Protein AF-A0A951I0I3-F1 (afdb_monomer_lite)

Foldseek 3Di:
DDDDDDDDDDDDDDDDDDDDDDDDDDDDDDDDDDDDDPDDPDPPPPPPPPPDFDWDDCVPDQQNQFPTQTPRVQWIKHFWDWAAEPNWIFIKGFAEKLDPVLCVVNSHHHQVLLLLQCPQQVLQEFEDAADLNPVPGPHHYTHWAKQQQAFFDWAADPVRPPTPDFAANIATDPSDHQWYQYDPDPPDRDSMITRIFTAFIHPDPQPQPRRRTGQVFWPDADPVSRMTIGRWDWADDPNDIDIGAAAEDLDRSCCRVRSYYHYVSSVVFADPPQDPDPNGSDHDDDDRDPD

Radius of gyration: 27.67 Å; chains: 1; bounding box: 52×89×75 Å

Structure (mmCIF, N/CA/C/O backbone):
data_AF-A0A951I0I3-F1
#
_entry.id   AF-A0A951I0I3-F1
#
loop_
_atom_site.group_PDB
_atom_site.id
_atom_site.type_symbol
_atom_site.label_atom_id
_atom_site.label_alt_id
_atom_site.label_comp_id
_atom_site.label_asym_id
_atom_site.label_entity_id
_atom_site.label_seq_id
_atom_site.pdbx_PDB_ins_code
_atom_site.Cartn_x
_atom_site.Cartn_y
_atom_site.Cartn_z
_atom_site.occupancy
_atom_site.B_iso_or_equiv
_atom_site.auth_seq_id
_atom_site.auth_comp_id
_atom_site.auth_asym_id
_atom_site.auth_atom_id
_atom_site.pdbx_PDB_model_num
ATOM 1 N N . MET A 1 1 ? 33.319 41.885 -43.062 1.00 36.84 1 MET A N 1
ATOM 2 C CA . MET A 1 1 ? 33.909 41.620 -44.390 1.00 36.84 1 MET A CA 1
ATOM 3 C C . MET A 1 1 ? 33.777 40.135 -44.689 1.00 36.84 1 MET A C 1
ATOM 5 O O . MET A 1 1 ? 34.409 39.351 -44.004 1.00 36.84 1 MET A O 1
ATOM 9 N N . ARG A 1 2 ? 32.962 39.833 -45.708 1.00 35.91 2 ARG A N 1
ATOM 10 C CA . ARG A 1 2 ? 32.958 38.657 -46.597 1.00 35.91 2 ARG A CA 1
ATOM 11 C C . ARG A 1 2 ? 32.646 37.264 -46.027 1.00 35.91 2 ARG A C 1
ATOM 13 O O . ARG A 1 2 ? 33.498 36.594 -45.459 1.00 35.91 2 ARG A O 1
ATOM 20 N N . ASP A 1 3 ? 31.427 36.838 -46.363 1.00 39.19 3 ASP A N 1
ATOM 21 C CA . ASP A 1 3 ? 31.054 35.491 -46.806 1.00 39.19 3 ASP A CA 1
ATOM 22 C C . ASP A 1 3 ? 32.150 34.782 -47.610 1.00 39.19 3 ASP A C 1
ATOM 24 O O . ASP A 1 3 ? 32.801 35.416 -48.441 1.00 39.19 3 ASP A O 1
ATOM 28 N N . PHE A 1 4 ? 32.236 33.454 -47.485 1.00 33.31 4 PHE A N 1
ATOM 29 C CA . PHE A 1 4 ? 32.266 32.591 -48.668 1.00 33.31 4 PHE A CA 1
ATOM 30 C C . PHE A 1 4 ? 31.804 31.168 -48.330 1.00 33.31 4 PHE A C 1
ATOM 32 O O . PHE A 1 4 ? 32.339 30.494 -47.452 1.00 33.31 4 PHE A O 1
ATOM 39 N N . ALA A 1 5 ? 30.776 30.740 -49.054 1.00 38.00 5 ALA A N 1
ATOM 40 C CA . ALA A 1 5 ? 30.192 29.414 -49.030 1.00 38.00 5 ALA A CA 1
ATOM 41 C C . ALA A 1 5 ? 31.027 28.379 -49.813 1.00 38.00 5 ALA A C 1
ATOM 43 O O . ALA A 1 5 ? 31.914 28.725 -50.592 1.00 38.00 5 ALA A O 1
ATOM 44 N N . ALA A 1 6 ? 30.575 27.125 -49.684 1.00 33.94 6 ALA A N 1
ATOM 45 C CA . ALA A 1 6 ? 30.757 25.971 -50.571 1.00 33.94 6 ALA A CA 1
ATOM 46 C C . ALA A 1 6 ? 31.853 24.957 -50.191 1.00 33.94 6 ALA A C 1
ATOM 48 O O . ALA A 1 6 ? 33.045 25.204 -50.328 1.00 33.94 6 ALA A O 1
ATOM 49 N N . ARG A 1 7 ? 31.431 23.716 -49.910 1.00 35.72 7 ARG A N 1
ATOM 50 C CA . ARG A 1 7 ? 31.274 22.676 -50.949 1.00 35.72 7 ARG A CA 1
ATOM 51 C C . ARG A 1 7 ? 30.677 21.399 -50.345 1.00 35.72 7 ARG A C 1
ATOM 53 O O . ARG A 1 7 ? 31.340 20.669 -49.618 1.00 35.72 7 ARG A O 1
ATOM 60 N N . LEU A 1 8 ? 29.425 21.119 -50.704 1.00 32.88 8 LEU A N 1
ATOM 61 C CA . LEU A 1 8 ? 28.815 19.797 -50.582 1.00 32.88 8 LEU A CA 1
ATOM 62 C C . LEU A 1 8 ? 29.336 18.952 -51.758 1.00 32.88 8 LEU A C 1
ATOM 64 O O . LEU A 1 8 ? 29.109 19.305 -52.913 1.00 32.88 8 LEU A O 1
ATOM 68 N N . SER A 1 9 ? 30.063 17.871 -51.480 1.00 35.72 9 SER A N 1
ATOM 69 C CA . SER A 1 9 ? 30.524 16.916 -52.494 1.00 35.72 9 SER A CA 1
ATOM 70 C C . SER A 1 9 ? 29.885 15.560 -52.221 1.00 35.72 9 SER A C 1
ATOM 72 O O . SER A 1 9 ? 30.377 14.794 -51.394 1.00 35.72 9 SER A O 1
ATOM 74 N N . LEU A 1 10 ? 28.807 15.255 -52.947 1.00 35.53 10 LEU A N 1
ATOM 75 C CA . LEU A 1 10 ? 28.294 13.895 -53.079 1.00 35.53 10 LEU A CA 1
ATOM 76 C C . LEU A 1 10 ? 29.348 13.028 -53.780 1.00 35.53 10 LEU A C 1
ATOM 78 O O . LEU A 1 10 ? 29.701 13.281 -54.931 1.00 35.53 10 LEU A O 1
ATOM 82 N N . ARG A 1 11 ? 29.826 11.982 -53.101 1.00 34.91 11 ARG A N 1
ATOM 83 C CA . ARG A 1 11 ? 30.492 10.848 -53.750 1.00 34.91 11 ARG A CA 1
ATOM 84 C C . ARG A 1 11 ? 29.564 9.642 -53.719 1.00 34.91 11 ARG A C 1
ATOM 86 O O . ARG A 1 11 ? 29.286 9.072 -52.671 1.00 34.91 11 ARG A O 1
ATOM 93 N N . SER A 1 12 ? 29.096 9.295 -54.910 1.00 35.78 12 SER A N 1
ATOM 94 C CA . SER A 1 12 ? 28.490 8.025 -55.280 1.00 35.78 12 SER A CA 1
ATOM 95 C C . SER A 1 12 ? 29.518 6.894 -55.179 1.00 35.78 12 SER A C 1
ATOM 97 O O . SER A 1 12 ? 30.681 7.062 -55.549 1.00 35.78 12 SER A O 1
ATOM 99 N N . GLY A 1 13 ? 29.098 5.722 -54.697 1.00 32.03 13 GLY A N 1
ATOM 100 C CA . GLY A 1 13 ? 29.997 4.574 -54.618 1.00 32.03 13 GLY A CA 1
ATOM 101 C C . GLY A 1 13 ? 29.398 3.310 -54.014 1.00 32.03 13 GLY A C 1
ATOM 102 O O . GLY A 1 13 ? 29.703 2.983 -52.880 1.00 32.03 13 GLY A O 1
ATOM 103 N N . ARG A 1 14 ? 28.655 2.573 -54.852 1.00 38.31 14 ARG A N 1
ATOM 104 C CA . ARG A 1 14 ? 28.492 1.103 -54.855 1.00 38.31 14 ARG A CA 1
ATOM 105 C C . ARG A 1 14 ? 27.637 0.467 -53.746 1.00 38.31 14 ARG A C 1
ATOM 107 O O . ARG A 1 14 ? 28.117 0.065 -52.695 1.00 38.31 14 ARG A O 1
ATOM 114 N N . PHE A 1 15 ? 26.367 0.252 -54.098 1.00 35.28 15 PHE A N 1
ATOM 115 C CA . PHE A 1 15 ? 25.537 -0.830 -53.569 1.00 35.28 15 PHE A CA 1
ATOM 116 C C . PHE A 1 15 ? 26.183 -2.176 -53.912 1.00 35.28 15 PHE A C 1
ATOM 118 O O . PHE A 1 15 ? 26.367 -2.488 -55.089 1.00 35.28 15 PHE A O 1
ATOM 125 N N . GLN A 1 16 ? 26.512 -2.966 -52.893 1.00 35.78 16 GLN A N 1
ATOM 126 C CA . GLN A 1 16 ? 26.898 -4.361 -53.055 1.00 35.78 16 GLN A CA 1
ATOM 127 C C . GLN A 1 16 ? 25.821 -5.225 -52.403 1.00 35.78 16 GLN A C 1
ATOM 129 O O . GLN A 1 16 ? 25.681 -5.288 -51.185 1.00 35.78 16 GLN A O 1
ATOM 134 N N . THR A 1 17 ? 25.001 -5.811 -53.266 1.00 34.12 17 THR A N 1
ATOM 135 C CA . THR A 1 17 ? 23.890 -6.706 -52.962 1.00 34.12 17 THR A CA 1
ATOM 136 C C . THR A 1 17 ? 24.435 -7.995 -52.349 1.00 34.12 17 THR A C 1
ATOM 138 O O . THR A 1 17 ? 25.065 -8.786 -53.049 1.00 34.12 17 THR A O 1
ATOM 141 N N . LEU A 1 18 ? 24.212 -8.221 -51.051 1.00 32.31 18 LEU A N 1
ATOM 142 C CA . LEU A 1 18 ? 24.460 -9.519 -50.426 1.00 32.31 18 LEU A CA 1
ATOM 143 C C . LEU A 1 18 ? 23.167 -10.341 -50.500 1.00 32.31 18 LEU A C 1
ATOM 145 O O . LEU A 1 18 ? 22.244 -10.161 -49.710 1.00 32.31 18 LEU A O 1
ATOM 149 N N . LEU A 1 19 ? 23.100 -11.204 -51.513 1.00 28.52 19 LEU A N 1
ATOM 150 C CA . LEU A 1 19 ? 22.108 -12.268 -51.639 1.00 28.52 19 LEU A CA 1
ATOM 151 C C . LEU A 1 19 ? 22.370 -13.281 -50.510 1.00 28.52 19 LEU A C 1
ATOM 153 O O . LEU A 1 19 ? 23.392 -13.966 -50.535 1.00 28.52 19 LEU A O 1
ATOM 157 N N . LEU A 1 20 ? 21.482 -13.373 -49.516 1.00 28.27 20 LEU A N 1
ATOM 158 C CA . LEU A 1 20 ? 21.480 -14.492 -48.572 1.00 28.27 20 LEU A CA 1
ATOM 159 C C . LEU A 1 20 ? 20.482 -15.539 -49.074 1.00 28.27 20 LEU A C 1
ATOM 161 O O . LEU A 1 20 ? 19.268 -15.338 -49.057 1.00 28.27 20 LEU A O 1
ATOM 165 N N . THR A 1 21 ? 21.025 -16.635 -49.585 1.00 28.17 21 THR A N 1
ATOM 166 C CA . THR A 1 21 ? 20.300 -17.766 -50.159 1.00 28.17 21 THR A CA 1
ATOM 167 C C . THR A 1 21 ? 19.601 -18.559 -49.053 1.00 28.17 21 THR A C 1
ATOM 169 O O . THR A 1 21 ? 20.252 -19.126 -48.178 1.00 28.17 21 THR A O 1
ATOM 172 N N . ILE A 1 22 ? 18.269 -18.614 -49.101 1.00 33.16 22 ILE A N 1
ATOM 173 C CA . ILE A 1 22 ? 17.444 -19.506 -48.280 1.00 33.16 22 ILE A CA 1
ATOM 174 C C . ILE A 1 22 ? 17.563 -20.916 -48.869 1.00 33.16 22 ILE A C 1
ATOM 176 O O . ILE A 1 22 ? 17.109 -21.164 -49.985 1.00 33.16 22 ILE A O 1
ATOM 180 N N . ILE A 1 23 ? 18.176 -21.844 -48.133 1.00 31.41 23 ILE A N 1
ATOM 181 C CA . ILE A 1 23 ? 18.129 -23.273 -48.461 1.00 31.41 23 ILE A CA 1
ATOM 182 C C . ILE A 1 23 ? 16.780 -23.807 -47.973 1.00 31.41 23 ILE A C 1
ATOM 184 O O . ILE A 1 23 ? 16.561 -23.985 -46.776 1.00 31.41 23 ILE A O 1
ATOM 188 N N . ALA A 1 24 ? 15.866 -24.038 -48.913 1.00 30.84 24 ALA A N 1
ATOM 189 C CA . ALA A 1 24 ? 14.640 -24.787 -48.682 1.00 30.84 24 ALA A CA 1
ATOM 190 C C . ALA A 1 24 ? 14.968 -26.288 -48.671 1.00 30.84 24 ALA A C 1
ATOM 192 O O . ALA A 1 24 ? 15.410 -26.837 -49.679 1.00 30.84 24 ALA A O 1
ATOM 193 N N . VAL A 1 25 ? 14.753 -26.958 -47.537 1.00 32.03 25 VAL A N 1
ATOM 194 C CA . VAL A 1 25 ? 14.787 -28.424 -47.459 1.00 32.03 25 VAL A CA 1
ATOM 195 C C . VAL A 1 25 ? 13.387 -28.940 -47.776 1.00 32.03 25 VAL A C 1
ATOM 197 O O . VAL A 1 25 ? 12.458 -28.813 -46.983 1.00 32.03 25 VAL A O 1
ATOM 200 N N . SER A 1 26 ? 13.239 -29.497 -48.972 1.00 30.20 26 SER A N 1
ATOM 201 C CA . SER A 1 26 ? 12.057 -30.221 -49.426 1.00 30.20 26 SER A CA 1
ATOM 202 C C . SER A 1 26 ? 12.008 -31.610 -48.785 1.00 30.20 26 SER A C 1
ATOM 204 O O . SER A 1 26 ? 12.832 -32.466 -49.105 1.00 30.20 26 SER A O 1
ATOM 206 N N . PHE A 1 27 ? 11.030 -31.847 -47.910 1.00 33.44 27 PHE A N 1
ATOM 207 C CA . PHE A 1 27 ? 10.678 -33.195 -47.465 1.00 33.44 27 PHE A CA 1
ATOM 208 C C . PHE A 1 27 ? 9.660 -33.807 -48.431 1.00 33.44 27 PHE A C 1
ATOM 210 O O . PHE A 1 27 ? 8.592 -33.242 -48.665 1.00 33.44 27 PHE A O 1
ATOM 217 N N . LEU A 1 28 ? 10.020 -34.961 -49.000 1.00 33.72 28 LEU A N 1
ATOM 218 C CA . LEU A 1 28 ? 9.121 -35.806 -49.779 1.00 33.72 28 LEU A CA 1
ATOM 219 C C . LEU A 1 28 ? 8.004 -36.349 -48.878 1.00 33.72 28 LEU A C 1
ATOM 221 O O . LEU A 1 28 ? 8.257 -36.891 -47.803 1.00 33.72 28 LEU A O 1
ATOM 225 N N . SER A 1 29 ? 6.773 -36.234 -49.360 1.00 33.25 29 SER A N 1
ATOM 226 C CA . SER A 1 29 ? 5.582 -36.877 -48.820 1.00 33.25 29 SER A CA 1
ATOM 227 C C . SER A 1 29 ? 5.540 -38.366 -49.198 1.00 33.25 29 SER A C 1
ATOM 229 O O . SER A 1 29 ? 5.766 -38.735 -50.348 1.00 33.25 29 SER A O 1
ATOM 231 N N . ALA A 1 30 ? 5.201 -39.221 -48.231 1.00 42.97 30 ALA A N 1
ATOM 232 C CA . ALA A 1 30 ? 4.811 -40.619 -48.437 1.00 42.97 30 ALA A CA 1
ATOM 233 C C . ALA A 1 30 ? 3.381 -40.838 -47.888 1.00 42.97 30 ALA A C 1
ATOM 235 O O . ALA A 1 30 ? 2.979 -40.117 -46.970 1.00 42.97 30 ALA A O 1
ATOM 236 N N . PRO A 1 31 ? 2.583 -41.768 -48.453 1.00 35.97 31 PRO A N 1
ATOM 237 C CA . PRO A 1 31 ? 1.145 -41.839 -48.207 1.00 35.97 31 PRO A CA 1
ATOM 238 C C . PRO A 1 31 ? 0.772 -42.569 -46.907 1.00 35.97 31 PRO A C 1
ATOM 240 O O . PRO A 1 31 ? 1.552 -43.312 -46.317 1.00 35.97 31 PRO A O 1
ATOM 243 N N . ALA A 1 32 ? -0.470 -42.322 -46.492 1.00 36.66 32 ALA A N 1
ATOM 244 C CA . ALA A 1 32 ? -1.104 -42.714 -45.241 1.00 36.66 32 ALA A CA 1
ATOM 245 C C . ALA A 1 32 ? -1.255 -44.230 -45.014 1.00 36.66 32 ALA A C 1
ATOM 247 O O . ALA A 1 32 ? -1.606 -44.977 -45.926 1.00 36.66 32 ALA A O 1
ATOM 248 N N . GLN A 1 33 ? -1.156 -44.641 -43.745 1.00 34.09 33 GLN A N 1
ATOM 249 C CA . GLN A 1 33 ? -1.855 -45.811 -43.208 1.00 34.09 33 GLN A CA 1
ATOM 250 C C . GLN A 1 33 ? -2.486 -45.444 -41.861 1.00 34.09 33 GLN A C 1
ATOM 252 O O . GLN A 1 33 ? -1.807 -45.182 -40.871 1.00 34.09 33 GLN A O 1
ATOM 257 N N . THR A 1 34 ? -3.813 -45.386 -41.850 1.00 33.56 34 THR A N 1
ATOM 258 C CA . THR A 1 34 ? -4.642 -45.100 -40.681 1.00 33.56 34 THR A CA 1
ATOM 259 C C . THR A 1 34 ? -4.796 -46.381 -39.860 1.00 33.56 34 THR A C 1
ATOM 261 O O . THR A 1 34 ? -5.562 -47.263 -40.238 1.00 33.56 34 THR A O 1
ATOM 264 N N . LEU A 1 35 ? -4.096 -46.493 -38.727 1.00 33.44 35 LEU A N 1
ATOM 265 C CA . LEU A 1 35 ? -4.426 -47.471 -37.687 1.00 33.44 35 LEU A CA 1
ATOM 266 C C . LEU A 1 35 ? -5.086 -46.729 -36.521 1.00 33.44 35 LEU A C 1
ATOM 268 O O . LEU A 1 35 ? -4.428 -46.055 -35.732 1.00 33.44 35 LEU A O 1
ATOM 272 N N . ALA A 1 36 ? -6.409 -46.832 -36.430 1.00 36.00 36 ALA A N 1
ATOM 273 C CA . ALA A 1 36 ? -7.159 -46.352 -35.280 1.00 36.00 36 ALA A CA 1
ATOM 274 C C . ALA A 1 36 ? -6.881 -47.273 -34.081 1.00 36.00 36 ALA A C 1
ATOM 276 O O . ALA A 1 36 ? -7.444 -48.363 -33.986 1.00 36.00 36 ALA A O 1
ATOM 277 N N . HIS A 1 37 ? -6.017 -46.840 -33.161 1.00 33.28 37 HIS A N 1
ATOM 278 C CA . HIS A 1 37 ? -5.899 -47.452 -31.841 1.00 33.28 37 HIS A CA 1
ATOM 279 C C . HIS A 1 37 ? -6.703 -46.617 -30.843 1.00 33.28 37 HIS A C 1
ATOM 281 O O . HIS A 1 37 ? -6.359 -45.482 -30.515 1.00 33.28 37 HIS A O 1
ATOM 287 N N . LYS A 1 38 ? -7.838 -47.170 -30.416 1.00 35.97 38 LYS A N 1
ATOM 288 C CA . LYS A 1 38 ? -8.734 -46.583 -29.423 1.00 35.97 38 LYS A CA 1
ATOM 289 C C . LYS A 1 38 ? -8.119 -46.794 -28.039 1.00 35.97 38 LYS A C 1
ATOM 291 O O . LYS A 1 38 ? -8.472 -47.738 -27.343 1.00 35.97 38 LYS A O 1
ATOM 296 N N . THR A 1 39 ? -7.182 -45.934 -27.655 1.00 30.84 39 THR A N 1
ATOM 297 C CA . THR A 1 39 ? -6.621 -45.943 -26.300 1.00 30.84 39 THR A CA 1
ATOM 298 C C . THR A 1 39 ? -7.534 -45.132 -25.389 1.00 30.84 39 THR A C 1
ATOM 300 O O . THR A 1 39 ? -7.495 -43.905 -25.361 1.00 30.84 39 THR A O 1
ATOM 303 N N . THR A 1 40 ? -8.393 -45.826 -24.647 1.00 30.34 40 THR A N 1
ATOM 304 C CA . THR A 1 40 ? -9.039 -45.305 -23.440 1.00 30.34 40 THR A CA 1
ATOM 305 C C . THR A 1 40 ? -7.959 -44.893 -22.445 1.00 30.34 40 THR A C 1
ATOM 307 O O . THR A 1 40 ? -7.380 -45.739 -21.766 1.00 30.34 40 THR A O 1
ATOM 310 N N . VAL A 1 41 ? -7.672 -43.593 -22.360 1.00 33.91 41 VAL A N 1
ATOM 311 C CA . VAL A 1 41 ? -6.889 -43.040 -21.254 1.00 33.91 41 VAL A CA 1
ATOM 312 C C . VAL A 1 41 ? -7.824 -42.957 -20.054 1.00 33.91 41 VAL A C 1
ATOM 314 O O . VAL A 1 41 ? -8.658 -42.062 -19.944 1.00 33.91 41 VAL A O 1
ATOM 317 N N . SER A 1 42 ? -7.710 -43.961 -19.189 1.00 31.36 42 SER A N 1
ATOM 318 C CA . SER A 1 42 ? -8.260 -43.958 -17.840 1.00 31.36 42 SER A CA 1
ATOM 319 C C . SER A 1 42 ? -7.694 -42.755 -17.089 1.00 31.36 42 SER A C 1
ATOM 321 O O . SER A 1 42 ? -6.499 -42.698 -16.799 1.00 31.36 42 SER A O 1
ATOM 323 N N . SER A 1 43 ? -8.547 -41.780 -16.790 1.00 39.72 43 SER A N 1
ATOM 324 C CA . SER A 1 43 ? -8.237 -40.653 -15.919 1.00 39.72 43 SER A CA 1
ATOM 325 C C . SER A 1 43 ? -8.114 -41.140 -14.474 1.00 39.72 43 SER A C 1
ATOM 327 O O . SER A 1 43 ? -9.053 -41.036 -13.689 1.00 39.72 43 SER A O 1
ATOM 329 N N . SER A 1 44 ? -6.959 -41.685 -14.105 1.00 39.91 44 SER A N 1
ATOM 330 C CA . SER A 1 44 ? -6.557 -41.800 -12.703 1.00 39.91 44 SER A CA 1
ATOM 331 C C . SER A 1 44 ? -5.631 -40.634 -12.379 1.00 39.91 44 SER A C 1
ATOM 333 O O . SER A 1 44 ? -4.414 -40.786 -12.277 1.00 39.91 44 SER A O 1
ATOM 335 N N . GLN A 1 45 ? -6.217 -39.444 -12.276 1.00 37.09 45 GLN A N 1
ATOM 336 C CA . GLN A 1 45 ? -5.580 -38.328 -11.595 1.00 37.09 45 GLN A CA 1
ATOM 337 C C . GLN A 1 45 ? -5.571 -38.715 -10.108 1.00 37.09 45 GLN A C 1
ATOM 339 O O . GLN A 1 45 ? -6.654 -38.935 -9.558 1.00 37.09 45 GLN A O 1
ATOM 344 N N . PRO A 1 46 ? -4.413 -38.903 -9.451 1.00 38.38 46 PRO A N 1
ATOM 345 C CA . PRO A 1 46 ? -4.422 -39.108 -8.013 1.00 38.38 46 PRO A CA 1
ATOM 346 C C . PRO A 1 46 ? -5.057 -37.864 -7.395 1.00 38.38 46 PRO A C 1
ATOM 348 O O . PRO A 1 46 ? -4.652 -36.741 -7.705 1.00 38.38 46 PRO A O 1
ATOM 351 N N . ALA A 1 47 ? -6.100 -38.080 -6.592 1.00 39.19 47 ALA A N 1
ATOM 352 C CA . ALA A 1 47 ? -6.731 -37.039 -5.803 1.00 39.19 47 ALA A CA 1
ATOM 353 C C . ALA A 1 47 ? -5.620 -36.257 -5.100 1.00 39.19 47 ALA A C 1
ATOM 355 O O . ALA A 1 47 ? -4.842 -36.837 -4.341 1.00 39.19 47 ALA A O 1
ATOM 356 N N . GLN A 1 48 ? -5.504 -34.964 -5.410 1.00 40.97 48 GLN A N 1
ATOM 357 C CA . GLN A 1 48 ? -4.697 -34.082 -4.590 1.00 40.97 48 GLN A CA 1
ATOM 358 C C . GLN A 1 48 ? -5.322 -34.146 -3.206 1.00 40.97 48 GLN A C 1
ATOM 360 O O . GLN A 1 48 ? -6.465 -33.742 -3.015 1.00 40.97 48 GLN A O 1
ATOM 365 N N . THR A 1 49 ? -4.603 -34.750 -2.269 1.00 42.38 49 THR A N 1
ATOM 366 C CA . THR A 1 49 ? -4.896 -34.634 -0.853 1.00 42.38 49 THR A CA 1
ATOM 367 C C . THR A 1 49 ? -5.024 -33.140 -0.590 1.00 42.38 49 THR A C 1
ATOM 369 O O . THR A 1 49 ? -4.044 -32.414 -0.761 1.00 42.38 49 THR A O 1
ATOM 372 N N . GLU A 1 50 ? -6.228 -32.666 -0.264 1.00 52.44 50 GLU A N 1
ATOM 373 C CA . GLU A 1 50 ? -6.424 -31.308 0.235 1.00 52.44 50 GLU A CA 1
ATOM 374 C C . GLU A 1 50 ? -5.660 -31.215 1.557 1.00 52.44 50 GLU A C 1
ATOM 376 O O . GLU A 1 50 ? -6.163 -31.546 2.629 1.00 52.44 50 GLU A O 1
ATOM 381 N N . GLY A 1 51 ? -4.375 -30.878 1.464 1.00 62.72 51 GLY A N 1
ATOM 382 C CA . GLY A 1 51 ? -3.568 -30.548 2.620 1.00 62.72 51 GLY A CA 1
ATOM 383 C C . GLY A 1 51 ? -4.199 -29.340 3.295 1.00 62.72 51 GLY A C 1
ATOM 384 O O . GLY A 1 51 ? -4.587 -28.382 2.629 1.00 62.72 51 GLY A O 1
ATOM 385 N N . THR A 1 52 ? -4.328 -29.391 4.616 1.00 85.94 52 THR A N 1
ATOM 386 C CA . THR A 1 52 ? -4.742 -28.227 5.398 1.00 85.94 52 THR A CA 1
ATOM 387 C C . THR A 1 52 ? -3.745 -27.096 5.175 1.00 85.94 52 THR A C 1
ATOM 389 O O . THR A 1 52 ? -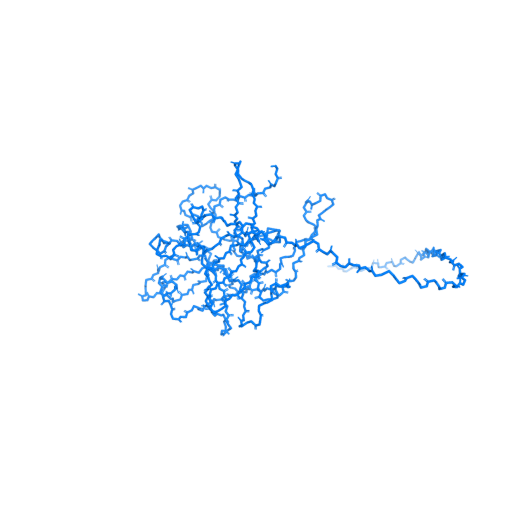2.541 -27.321 5.314 1.00 85.94 52 THR A O 1
ATOM 392 N N . ASP A 1 53 ? -4.237 -25.899 4.855 1.00 93.19 53 ASP A N 1
ATOM 393 C CA . ASP A 1 53 ? -3.393 -24.714 4.704 1.00 93.19 53 ASP A CA 1
ATOM 394 C C . ASP A 1 53 ? -2.547 -24.486 5.970 1.00 93.19 53 ASP A C 1
ATOM 396 O O . ASP A 1 53 ? -3.068 -24.426 7.087 1.00 93.19 53 ASP A O 1
ATOM 400 N N . GLU A 1 54 ? -1.239 -24.314 5.795 1.00 95.12 54 GLU A N 1
ATOM 401 C CA . GLU A 1 54 ? -0.333 -23.887 6.853 1.00 95.12 54 GLU A CA 1
ATOM 402 C C . GLU A 1 54 ? -0.494 -22.379 7.070 1.00 95.12 54 GLU A C 1
ATOM 404 O O . GLU A 1 54 ? -0.282 -21.574 6.158 1.00 95.12 54 GLU A O 1
ATOM 409 N N . LEU A 1 55 ? -0.874 -21.984 8.285 1.00 96.50 55 LEU A N 1
ATOM 410 C CA . LEU A 1 55 ? -1.062 -20.585 8.660 1.00 96.50 55 LEU A CA 1
ATOM 411 C C . LEU A 1 55 ? 0.047 -20.133 9.605 1.00 96.50 55 LEU A C 1
ATOM 413 O O . LEU A 1 55 ? 0.372 -20.823 10.573 1.00 96.50 55 LEU A O 1
ATOM 417 N N . LEU A 1 56 ? 0.583 -18.936 9.374 1.00 95.12 56 LEU A N 1
ATOM 418 C CA . LEU A 1 56 ? 1.511 -18.327 10.318 1.00 95.12 56 LEU A CA 1
ATOM 419 C C . LEU A 1 56 ? 0.735 -17.920 11.589 1.00 95.12 56 LEU A C 1
ATOM 421 O O . LEU A 1 56 ? -0.291 -17.241 11.480 1.00 95.12 56 LEU A O 1
ATOM 425 N N . PRO A 1 57 ? 1.204 -18.284 12.797 1.00 95.50 57 PRO A N 1
ATOM 426 C CA . PRO A 1 57 ? 0.530 -17.903 14.033 1.00 95.50 57 PRO A CA 1
ATOM 427 C C . PRO A 1 57 ? 0.451 -16.374 14.197 1.00 95.50 57 PRO A C 1
ATOM 429 O O . PRO A 1 57 ? 1.476 -15.711 14.015 1.00 95.50 57 PRO A O 1
ATOM 432 N N . PRO A 1 58 ? -0.689 -15.801 14.636 1.00 94.62 58 PRO A N 1
ATOM 433 C CA . PRO A 1 58 ? -0.832 -14.352 14.819 1.00 94.62 58 PRO A CA 1
ATOM 434 C C . PRO A 1 58 ? 0.215 -13.716 15.744 1.00 94.62 58 PRO A C 1
ATOM 436 O O . PRO A 1 58 ? 0.609 -12.574 15.546 1.00 94.62 58 PRO A O 1
ATOM 439 N N . SER A 1 59 ? 0.758 -14.472 16.706 1.00 94.50 59 SER A N 1
ATOM 440 C CA . SER A 1 59 ? 1.854 -14.018 17.581 1.00 94.50 59 SER A CA 1
ATOM 441 C C . SER A 1 59 ? 3.167 -13.712 16.847 1.00 94.50 59 SER A C 1
ATOM 443 O O . SER A 1 59 ? 4.091 -13.156 17.441 1.00 94.50 59 SER A O 1
ATOM 445 N N . LYS A 1 60 ? 3.278 -14.092 15.570 1.00 93.12 60 LYS A N 1
ATOM 446 C CA . LYS A 1 60 ? 4.400 -13.774 14.680 1.00 93.12 60 LYS A CA 1
ATOM 447 C C . LYS A 1 60 ? 4.116 -12.580 13.773 1.00 93.12 60 LYS A C 1
ATOM 449 O O . LYS A 1 60 ? 5.023 -12.156 13.059 1.00 93.12 60 LYS A O 1
ATOM 454 N N . PHE A 1 61 ? 2.892 -12.056 13.759 1.00 94.06 61 PHE A N 1
ATOM 455 C CA . PHE A 1 61 ? 2.563 -10.906 12.929 1.00 94.06 61 PHE A CA 1
ATOM 456 C C . PHE A 1 61 ? 3.270 -9.679 13.490 1.00 94.06 61 PHE A C 1
ATOM 458 O O . PHE A 1 61 ? 3.307 -9.468 14.700 1.00 94.06 61 PHE A O 1
ATOM 465 N N . VAL A 1 62 ? 3.855 -8.879 12.603 1.00 91.56 62 VAL A N 1
ATOM 466 C CA . VAL A 1 62 ? 4.351 -7.543 12.952 1.00 91.56 62 VAL A CA 1
ATOM 467 C C . VAL A 1 62 ? 3.197 -6.552 12.814 1.00 91.56 62 VAL A C 1
ATOM 469 O O . VAL A 1 62 ? 2.852 -5.874 13.778 1.00 91.56 62 VAL A O 1
ATOM 472 N N . LEU A 1 63 ? 2.528 -6.580 11.657 1.00 93.88 63 LEU A N 1
ATOM 473 C CA . LEU A 1 63 ? 1.286 -5.859 11.402 1.00 93.88 63 LEU A CA 1
ATOM 474 C C . LEU A 1 63 ? 0.109 -6.587 12.069 1.00 93.88 63 LEU A C 1
ATOM 476 O O . LEU A 1 63 ? -0.403 -7.561 11.523 1.00 93.88 63 LEU A O 1
ATOM 480 N N . GLN A 1 64 ? -0.307 -6.132 13.253 1.00 94.81 64 GLN A N 1
ATOM 481 C CA . GLN A 1 64 ? -1.355 -6.794 14.049 1.00 94.81 64 GLN A CA 1
ATOM 482 C C . GLN A 1 64 ? -2.739 -6.750 13.393 1.00 94.81 64 GLN A C 1
ATOM 484 O O . GLN A 1 64 ? -3.575 -7.602 13.675 1.00 94.81 64 GLN A O 1
ATOM 489 N N . SER A 1 65 ? -2.987 -5.774 12.517 1.00 95.25 65 SER A N 1
ATOM 490 C CA . SER A 1 65 ? -4.224 -5.683 11.743 1.00 95.25 65 SER A CA 1
ATOM 491 C C . SER A 1 65 ? -4.343 -6.766 10.666 1.00 95.25 65 SER A C 1
ATOM 493 O O . SER A 1 65 ? -5.439 -6.971 10.147 1.00 95.25 65 SER A O 1
ATOM 495 N N . ALA A 1 66 ? -3.260 -7.480 10.326 1.00 97.19 66 ALA A N 1
ATOM 496 C CA . ALA A 1 66 ? -3.329 -8.611 9.409 1.00 97.19 66 ALA A CA 1
ATOM 497 C C . ALA A 1 66 ? -4.245 -9.705 9.976 1.00 97.19 66 ALA A C 1
ATOM 499 O O . ALA A 1 66 ? -4.086 -10.155 11.108 1.00 97.19 66 ALA A O 1
ATOM 500 N N . MET A 1 67 ? -5.204 -10.151 9.168 1.00 97.31 67 MET A N 1
ATOM 501 C CA . MET A 1 67 ? -6.235 -11.098 9.599 1.00 97.31 67 MET A CA 1
ATOM 502 C C . MET A 1 67 ? -5.759 -12.545 9.486 1.00 97.31 67 MET A C 1
ATOM 504 O O . MET A 1 67 ? -6.148 -13.402 10.275 1.00 97.31 67 MET A O 1
ATOM 508 N N . GLN A 1 68 ? -4.929 -12.828 8.483 1.00 97.19 68 GLN A N 1
ATOM 509 C CA . GLN A 1 68 ? -4.406 -14.159 8.212 1.00 97.19 68 GLN A CA 1
ATOM 510 C C . GLN A 1 68 ? -3.124 -14.053 7.395 1.00 97.19 68 GLN A C 1
ATOM 512 O O . GLN A 1 68 ? -2.992 -13.183 6.540 1.00 97.19 68 GLN A O 1
ATOM 517 N N . VAL A 1 69 ? -2.210 -14.991 7.602 1.00 97.62 69 VAL A N 1
ATOM 518 C CA . VAL A 1 69 ? -1.091 -15.231 6.697 1.00 97.62 69 VAL A CA 1
ATOM 519 C C . VAL A 1 69 ? -1.084 -16.716 6.377 1.00 97.62 69 VAL A C 1
ATOM 521 O O . VAL A 1 69 ? -0.925 -17.547 7.269 1.00 97.62 69 VAL A O 1
ATOM 524 N N . ASN A 1 70 ? -1.286 -17.037 5.107 1.00 97.50 70 ASN A N 1
ATOM 525 C CA . ASN A 1 70 ? -1.338 -18.394 4.595 1.00 97.50 70 ASN A CA 1
ATOM 526 C C . ASN A 1 70 ? -0.012 -18.720 3.908 1.00 97.50 70 ASN A C 1
ATOM 528 O O . ASN A 1 70 ? 0.299 -18.161 2.856 1.00 97.50 70 ASN A O 1
ATOM 532 N N . LEU A 1 71 ? 0.781 -19.597 4.518 1.00 95.75 71 LEU A N 1
ATOM 533 C CA . LEU A 1 71 ? 2.112 -19.967 4.045 1.00 95.75 71 LEU A CA 1
ATOM 534 C C . LEU A 1 71 ? 2.039 -20.925 2.852 1.00 95.75 71 LEU A C 1
ATOM 536 O O . LEU A 1 71 ? 2.852 -20.817 1.937 1.00 95.75 71 LEU A O 1
ATOM 540 N N . THR A 1 72 ? 1.014 -21.781 2.798 1.00 95.31 72 THR A N 1
ATOM 541 C CA . THR A 1 72 ? 0.780 -22.697 1.670 1.00 95.31 72 THR A CA 1
ATOM 542 C C . THR A 1 72 ? 0.394 -21.943 0.396 1.00 95.31 72 THR A C 1
ATOM 544 O O . THR A 1 72 ? 0.978 -22.166 -0.663 1.00 95.31 72 THR A O 1
ATOM 547 N N . LYS A 1 73 ? -0.560 -21.010 0.494 1.00 95.38 73 LYS A N 1
ATOM 548 C CA . LYS A 1 73 ? -1.071 -20.203 -0.633 1.00 95.38 73 LYS A CA 1
ATOM 549 C C . LYS A 1 73 ? -0.326 -18.878 -0.829 1.00 95.38 73 LYS A C 1
ATOM 551 O O . LYS A 1 73 ? -0.584 -18.164 -1.793 1.00 95.38 73 LYS A O 1
ATOM 556 N N . ARG A 1 74 ? 0.620 -18.574 0.063 1.00 96.19 74 ARG A N 1
ATOM 557 C CA . ARG A 1 74 ? 1.560 -17.443 0.024 1.00 96.19 74 ARG A CA 1
ATOM 558 C C . ARG A 1 74 ? 0.906 -16.060 0.011 1.00 96.19 74 ARG A C 1
ATOM 560 O O . ARG A 1 74 ? 1.361 -15.165 -0.697 1.00 96.19 74 ARG A O 1
ATOM 567 N N . PHE A 1 75 ? -0.134 -15.856 0.816 1.00 97.81 75 PHE A N 1
ATOM 568 C CA . PHE A 1 75 ? -0.781 -14.548 0.934 1.00 97.81 75 PHE A CA 1
ATOM 569 C C . PHE A 1 75 ? -0.921 -14.076 2.375 1.00 97.81 75 PHE A C 1
ATOM 571 O O . PHE A 1 75 ? -1.008 -14.875 3.306 1.00 97.81 75 PHE A O 1
ATOM 578 N N . ALA A 1 76 ? -0.973 -12.759 2.539 1.00 98.19 76 ALA A N 1
ATOM 579 C CA . ALA A 1 76 ? -1.449 -12.102 3.744 1.00 98.19 76 ALA A CA 1
ATOM 580 C C . ALA A 1 76 ? -2.814 -11.465 3.457 1.00 98.19 76 ALA A C 1
ATOM 582 O O . ALA A 1 76 ? -2.959 -10.731 2.480 1.00 98.19 76 ALA A O 1
ATOM 583 N N . ARG A 1 77 ? -3.803 -11.748 4.305 1.00 98.69 77 ARG A N 1
ATOM 584 C CA . ARG A 1 77 ? -5.127 -11.129 4.267 1.00 98.69 77 ARG A CA 1
ATOM 585 C C . ARG A 1 77 ? -5.128 -9.886 5.134 1.00 98.69 77 ARG A C 1
ATOM 587 O O . ARG A 1 77 ? -4.914 -9.987 6.344 1.00 98.69 77 ARG A O 1
ATOM 594 N N . LEU A 1 78 ? -5.397 -8.738 4.530 1.00 98.69 78 LEU A N 1
ATOM 595 C CA . LEU A 1 78 ? -5.507 -7.462 5.232 1.00 98.69 78 LEU A CA 1
ATOM 596 C C . LEU A 1 78 ? -6.948 -6.932 5.204 1.00 98.69 78 LEU A C 1
ATOM 598 O O . LEU A 1 78 ? -7.687 -7.232 4.258 1.00 98.69 78 LEU A O 1
ATOM 602 N N . PRO A 1 79 ? -7.338 -6.107 6.194 1.00 98.69 79 PRO A N 1
ATOM 603 C CA . PRO A 1 79 ? -8.541 -5.296 6.111 1.00 98.69 79 PRO A CA 1
ATOM 604 C C . PRO A 1 79 ? -8.466 -4.368 4.898 1.00 98.69 79 PRO A C 1
ATOM 606 O O . PRO A 1 79 ? -7.466 -3.683 4.676 1.00 98.69 79 PRO A O 1
ATOM 609 N N . LEU A 1 80 ? -9.537 -4.355 4.117 1.00 98.75 80 LEU A N 1
ATOM 610 C CA . LEU A 1 80 ? -9.717 -3.472 2.980 1.00 98.75 80 LEU A CA 1
ATOM 611 C C . LEU A 1 80 ? -10.552 -2.269 3.407 1.00 98.75 80 LEU A C 1
ATOM 613 O O . LEU A 1 80 ? -11.527 -2.392 4.148 1.00 98.75 80 LEU A O 1
ATOM 617 N N . HIS A 1 81 ? -10.210 -1.102 2.883 1.00 98.75 81 HIS A N 1
ATOM 618 C CA . HIS A 1 81 ? -10.948 0.127 3.119 1.00 98.75 81 HIS A CA 1
ATOM 619 C C . HIS A 1 81 ? -11.337 0.775 1.795 1.00 98.75 81 HIS A C 1
ATOM 621 O O . HIS A 1 81 ? -10.614 0.682 0.801 1.00 98.75 81 HIS A O 1
ATOM 627 N N . LYS A 1 82 ? -12.495 1.437 1.788 1.00 98.56 82 LYS A N 1
ATOM 628 C CA . LYS A 1 82 ? -13.005 2.152 0.619 1.00 98.56 82 LYS A CA 1
ATOM 629 C C . LYS A 1 82 ? -12.677 3.636 0.726 1.00 98.56 82 LYS A C 1
ATOM 631 O O . LYS A 1 82 ? -12.979 4.274 1.731 1.00 98.56 82 LYS A O 1
ATOM 636 N N . GLY A 1 83 ? -12.098 4.182 -0.333 1.00 98.56 83 GLY A N 1
ATOM 637 C CA . GLY A 1 83 ? -11.898 5.609 -0.545 1.00 98.56 83 GLY A CA 1
ATOM 638 C C . GLY A 1 83 ? -12.378 6.024 -1.931 1.00 98.56 83 GLY A C 1
ATOM 639 O O . GLY A 1 83 ? -13.000 5.244 -2.657 1.00 98.56 83 GLY A O 1
ATOM 640 N N . PHE A 1 84 ? -12.074 7.262 -2.305 1.00 98.62 84 PHE A N 1
ATOM 641 C CA . PHE A 1 84 ? -12.442 7.827 -3.597 1.00 98.62 84 PHE A CA 1
ATOM 642 C C . PHE A 1 84 ? -11.297 8.642 -4.191 1.00 98.62 84 PHE A C 1
ATOM 644 O O . PHE A 1 84 ? -10.544 9.285 -3.467 1.00 98.62 84 PHE A O 1
ATOM 651 N N . TYR A 1 85 ? -11.206 8.664 -5.515 1.00 98.38 85 TYR A N 1
ATOM 652 C CA . TYR A 1 85 ? -10.368 9.586 -6.274 1.00 98.38 85 TYR A CA 1
ATOM 653 C C . TYR A 1 85 ? -11.173 10.082 -7.477 1.00 98.38 85 TYR A C 1
ATOM 655 O O . TYR A 1 85 ? -11.693 9.278 -8.244 1.00 98.38 85 TYR A O 1
ATOM 663 N N . ASN A 1 86 ? -11.343 11.402 -7.616 1.00 96.44 86 ASN A N 1
ATOM 664 C CA . ASN A 1 86 ? -12.166 12.018 -8.671 1.00 96.44 86 ASN A CA 1
ATOM 665 C C . ASN A 1 86 ? -13.573 11.397 -8.823 1.00 96.44 86 ASN A C 1
ATOM 667 O O . ASN A 1 86 ? -14.100 11.273 -9.924 1.00 96.44 86 ASN A O 1
ATOM 671 N N . GLY A 1 87 ? -14.187 10.992 -7.706 1.00 96.19 87 GLY A N 1
ATOM 672 C CA . GLY A 1 87 ? -15.510 10.359 -7.682 1.00 96.19 87 GLY A CA 1
ATOM 673 C C . GLY A 1 87 ? -15.523 8.857 -7.996 1.00 96.19 87 GLY A C 1
ATOM 674 O O . GLY A 1 87 ? -16.537 8.218 -7.735 1.00 96.19 87 GLY A O 1
ATOM 675 N N . GLN A 1 88 ? -14.418 8.280 -8.475 1.00 97.56 88 GLN A N 1
ATOM 676 C CA . GLN A 1 88 ? -14.266 6.837 -8.660 1.00 97.56 88 GLN A CA 1
ATOM 677 C C . GLN A 1 88 ? -13.854 6.168 -7.343 1.00 97.56 88 GLN A C 1
ATOM 679 O O . GLN A 1 88 ? -13.042 6.715 -6.594 1.00 97.56 88 GLN A O 1
ATOM 684 N N . SER A 1 89 ? -14.393 4.979 -7.064 1.00 98.50 89 SER A N 1
ATOM 685 C CA . SER A 1 89 ? -13.961 4.166 -5.924 1.00 98.50 89 SER A CA 1
ATOM 686 C C . SER A 1 89 ? -12.485 3.787 -6.048 1.00 98.50 89 SER A C 1
ATOM 688 O O . SER A 1 89 ? -12.023 3.372 -7.112 1.00 98.50 89 SER A O 1
ATOM 690 N N . VAL A 1 90 ? -11.760 3.879 -4.940 1.00 98.75 90 VAL A N 1
ATOM 691 C CA . VAL A 1 90 ? -10.441 3.263 -4.772 1.00 98.75 90 VAL A CA 1
ATOM 692 C C . VAL A 1 90 ? -10.451 2.422 -3.506 1.00 98.75 90 VAL A C 1
ATOM 694 O O . VAL A 1 90 ? -11.179 2.716 -2.556 1.00 98.75 90 VAL A O 1
ATOM 697 N N . TRP A 1 91 ? -9.641 1.376 -3.486 1.00 98.88 91 TRP A N 1
ATOM 698 C CA . TRP A 1 91 ? -9.546 0.453 -2.364 1.00 98.88 91 TRP A CA 1
ATOM 699 C C . TRP A 1 91 ? -8.134 0.493 -1.829 1.00 98.88 91 TRP A C 1
ATOM 701 O O . TRP A 1 91 ? -7.187 0.405 -2.605 1.00 98.88 91 TRP A O 1
ATOM 711 N N . TYR A 1 92 ? -7.986 0.650 -0.523 1.00 98.88 92 TYR A N 1
ATOM 712 C CA . TYR A 1 92 ? -6.688 0.822 0.114 1.00 98.88 92 TYR A CA 1
ATOM 713 C C . TYR A 1 92 ? -6.581 -0.034 1.369 1.00 98.88 92 TYR A C 1
ATOM 715 O O . TYR A 1 92 ? -7.587 -0.469 1.934 1.00 98.88 92 TYR A O 1
ATOM 723 N N . VAL A 1 93 ? -5.348 -0.266 1.804 1.00 98.88 93 VAL A N 1
ATOM 724 C CA . VAL A 1 93 ? -5.039 -0.890 3.096 1.00 98.88 93 VAL A CA 1
ATOM 725 C C . VAL A 1 93 ? -4.315 0.113 3.982 1.00 98.88 93 VAL A C 1
ATOM 727 O O . VAL A 1 93 ? -3.808 1.118 3.495 1.00 98.88 93 VAL A O 1
ATOM 730 N N . LEU A 1 94 ? -4.260 -0.149 5.284 1.00 98.69 94 LEU A N 1
ATOM 731 C CA . LEU A 1 94 ? -3.467 0.629 6.232 1.00 98.69 94 LEU A CA 1
ATOM 732 C C . LEU A 1 94 ? -2.403 -0.274 6.844 1.00 98.69 94 LEU A C 1
ATOM 734 O O . LEU A 1 94 ? -2.722 -1.364 7.320 1.00 98.69 94 LEU A O 1
ATOM 738 N N . THR A 1 95 ? -1.151 0.179 6.849 1.00 97.69 95 THR A N 1
ATOM 739 C CA . THR A 1 95 ? -0.030 -0.620 7.375 1.00 97.69 95 THR A CA 1
ATOM 740 C C . THR A 1 95 ? 0.695 0.071 8.519 1.00 97.69 95 THR A C 1
ATOM 742 O O . THR A 1 95 ? 1.031 -0.567 9.514 1.00 97.69 95 THR A O 1
ATOM 745 N N . ASP A 1 96 ? 0.902 1.382 8.421 1.00 97.50 96 ASP A N 1
ATOM 746 C CA . ASP A 1 96 ? 1.704 2.144 9.373 1.00 97.50 96 ASP A CA 1
ATOM 747 C C . ASP A 1 96 ? 1.055 3.499 9.667 1.00 97.50 96 ASP A C 1
ATOM 749 O O . ASP A 1 96 ? 0.368 4.074 8.820 1.00 97.50 96 ASP A O 1
ATOM 753 N N . VAL A 1 97 ? 1.317 4.047 10.852 1.00 97.56 97 VAL A N 1
ATOM 754 C CA . VAL A 1 97 ? 0.928 5.416 11.209 1.00 97.56 97 VAL A CA 1
ATOM 755 C C . VAL A 1 97 ? 1.974 6.063 12.113 1.00 97.56 97 VAL A C 1
ATOM 757 O O . VAL A 1 97 ? 2.621 5.408 12.933 1.00 97.56 97 VAL A O 1
ATOM 760 N N . SER A 1 98 ? 2.162 7.373 11.961 1.00 95.00 98 SER A N 1
ATOM 761 C CA . SER A 1 98 ? 3.150 8.139 12.728 1.00 95.00 98 SER A CA 1
ATOM 762 C C . SER A 1 98 ? 2.770 8.413 14.182 1.00 95.00 98 SER A C 1
ATOM 764 O O . SER A 1 98 ? 3.586 8.968 14.915 1.00 95.00 98 SER A O 1
ATOM 766 N N . ASP A 1 99 ? 1.542 8.096 14.585 1.00 95.19 99 ASP A N 1
ATOM 767 C CA . ASP A 1 99 ? 1.009 8.329 15.926 1.00 95.19 99 ASP A CA 1
ATOM 768 C C . ASP A 1 99 ? 0.868 7.007 16.687 1.00 95.19 99 ASP A C 1
ATOM 770 O O . ASP A 1 99 ? 0.296 6.042 16.183 1.00 95.19 99 ASP A O 1
ATOM 774 N N . GLN A 1 100 ? 1.402 6.950 17.907 1.00 96.38 100 GLN A N 1
ATOM 775 C CA . GLN A 1 100 ? 1.464 5.706 18.675 1.00 96.38 100 GLN A CA 1
ATOM 776 C C . GLN A 1 100 ? 0.088 5.252 19.171 1.00 96.38 100 GLN A C 1
ATOM 778 O O . GLN A 1 100 ? -0.182 4.051 19.192 1.00 96.38 100 GLN A O 1
ATOM 783 N N . GLY A 1 101 ? -0.772 6.194 19.568 1.00 96.69 101 GLY A N 1
ATOM 784 C CA . GLY A 1 101 ? -2.109 5.879 20.063 1.00 96.69 101 GLY A CA 1
ATOM 785 C C . GLY A 1 101 ? -2.974 5.291 18.955 1.00 96.69 101 GLY A C 1
ATOM 786 O O . GLY A 1 101 ? -3.598 4.251 19.144 1.00 96.69 101 GLY A O 1
ATOM 787 N N . LEU A 1 102 ? -2.930 5.898 17.768 1.00 97.06 102 LEU A N 1
ATOM 788 C CA . LEU A 1 102 ? -3.627 5.396 16.585 1.00 97.06 102 LEU A CA 1
ATOM 789 C C . LEU A 1 102 ? -3.056 4.063 16.097 1.00 97.06 102 LEU A C 1
ATOM 791 O O . LEU A 1 102 ? -3.832 3.184 15.730 1.00 97.06 102 LEU A O 1
ATOM 795 N N . ALA A 1 103 ? -1.733 3.873 16.139 1.00 97.75 103 ALA A N 1
ATOM 796 C CA . ALA A 1 103 ? -1.116 2.592 15.796 1.00 97.75 103 ALA A CA 1
ATOM 797 C C . ALA A 1 103 ? -1.667 1.458 16.674 1.00 97.75 103 ALA A C 1
ATOM 799 O O . ALA A 1 103 ? -2.123 0.439 16.161 1.00 97.75 103 ALA A O 1
ATOM 800 N N . GLN A 1 104 ? -1.709 1.672 17.993 1.00 97.44 104 GLN A N 1
ATOM 801 C CA . GLN A 1 104 ? -2.264 0.708 18.944 1.00 97.44 104 GLN A CA 1
ATOM 802 C C . GLN A 1 104 ? -3.767 0.498 18.747 1.00 97.44 104 GLN A C 1
ATOM 804 O O . GLN A 1 104 ? -4.225 -0.641 18.723 1.00 97.44 104 GLN A O 1
ATOM 809 N N . GLN A 1 105 ? -4.529 1.581 18.576 1.00 97.12 105 GLN A N 1
ATOM 810 C CA . GLN A 1 105 ? -5.980 1.525 18.399 1.00 97.12 105 GLN A CA 1
ATOM 811 C C . GLN A 1 105 ? -6.388 0.759 17.133 1.00 97.12 105 GLN A C 1
ATOM 813 O O . GLN A 1 105 ? -7.403 0.067 17.141 1.00 97.12 105 GLN A O 1
ATOM 818 N N . LEU A 1 106 ? -5.627 0.909 16.048 1.00 97.12 106 LEU A N 1
ATOM 819 C CA . LEU A 1 106 ? -5.960 0.368 14.728 1.00 97.12 106 LEU A CA 1
ATOM 820 C C . LEU A 1 106 ? -5.194 -0.922 14.384 1.00 97.12 106 LEU A C 1
ATOM 822 O O . LEU A 1 106 ? -5.406 -1.488 13.315 1.00 97.12 106 LEU A O 1
ATOM 826 N N . GLY A 1 107 ? -4.292 -1.382 15.258 1.00 96.94 107 GLY A N 1
ATOM 827 C CA . GLY A 1 107 ? -3.429 -2.540 14.997 1.00 96.94 107 GLY A CA 1
ATOM 828 C C . GLY A 1 107 ? -2.382 -2.301 13.900 1.00 96.94 107 GLY A C 1
ATOM 829 O O . GLY A 1 107 ? -1.903 -3.256 13.291 1.00 96.94 107 GLY A O 1
ATOM 830 N N . LEU A 1 108 ? -2.039 -1.041 13.627 1.00 97.62 108 LEU A N 1
ATOM 831 C CA . LEU A 1 108 ? -1.041 -0.657 12.627 1.00 97.62 108 LEU A CA 1
ATOM 832 C C . LEU A 1 108 ? 0.359 -0.624 13.240 1.00 97.62 108 LEU A C 1
ATOM 834 O O . LEU A 1 108 ? 0.532 -0.487 14.453 1.00 97.62 108 LEU A O 1
ATOM 838 N N . ASN A 1 109 ? 1.381 -0.671 12.395 1.00 96.31 109 ASN A N 1
ATOM 839 C CA . ASN A 1 109 ? 2.749 -0.437 12.834 1.00 96.31 109 ASN A CA 1
ATOM 840 C C . ASN A 1 109 ? 2.940 1.031 13.240 1.00 96.31 109 ASN A C 1
ATOM 842 O O . ASN A 1 109 ? 2.544 1.959 12.529 1.00 96.31 109 ASN A O 1
ATOM 846 N N . PHE A 1 110 ? 3.613 1.260 14.365 1.00 95.56 110 PHE A N 1
ATOM 847 C CA . PHE A 1 110 ? 4.011 2.606 14.758 1.00 95.56 110 PHE A CA 1
ATOM 848 C C . PHE A 1 110 ? 5.286 3.031 14.016 1.00 95.56 110 PHE A C 1
ATOM 850 O O . PHE A 1 110 ? 6.368 2.494 14.258 1.00 95.56 110 PHE A O 1
ATOM 857 N N . ALA A 1 111 ? 5.165 4.035 13.147 1.00 93.12 111 ALA A N 1
ATOM 858 C CA . ALA A 1 111 ? 6.254 4.556 12.323 1.00 93.12 111 ALA A CA 1
ATOM 859 C C . ALA A 1 111 ? 6.411 6.079 12.519 1.00 93.12 111 ALA A C 1
ATOM 861 O O . ALA A 1 111 ? 6.053 6.864 11.637 1.00 93.12 111 ALA A O 1
ATOM 862 N N . PRO A 1 112 ? 6.977 6.548 13.653 1.00 90.94 112 PRO A N 1
ATOM 863 C CA . PRO A 1 112 ? 6.984 7.970 14.032 1.00 90.94 112 PRO A CA 1
ATOM 864 C C . PRO A 1 112 ? 7.632 8.887 12.991 1.00 90.94 112 PRO A C 1
ATOM 866 O O . PRO A 1 112 ? 7.243 10.046 12.836 1.00 90.94 112 PRO A O 1
ATOM 869 N N . LYS A 1 113 ? 8.602 8.359 12.238 1.00 87.62 113 LYS A N 1
ATOM 870 C CA . LYS A 1 113 ? 9.309 9.078 11.176 1.00 87.62 113 LYS A CA 1
ATOM 871 C C . LYS A 1 113 ? 8.415 9.475 10.002 1.00 87.62 113 LYS A C 1
ATOM 873 O O . LYS A 1 113 ? 8.745 10.443 9.327 1.00 87.62 113 LYS A O 1
ATOM 878 N N . LEU A 1 114 ? 7.270 8.817 9.792 1.00 90.88 114 LEU A N 1
ATOM 879 C CA . LEU A 1 114 ? 6.311 9.220 8.757 1.00 90.88 114 LEU A CA 1
ATOM 880 C C . LEU A 1 114 ? 5.810 10.656 8.957 1.00 90.88 114 LEU A C 1
ATOM 882 O O . LEU A 1 114 ? 5.548 11.347 7.977 1.00 90.88 114 LEU A O 1
ATOM 886 N N . SER A 1 115 ? 5.785 11.160 10.197 1.00 90.00 115 SER A N 1
ATOM 887 C CA . SER A 1 115 ? 5.420 12.556 10.485 1.00 90.00 115 SER A CA 1
ATOM 888 C C . SER A 1 115 ? 6.353 13.585 9.835 1.00 90.00 115 SER A C 1
ATOM 890 O O . SER A 1 115 ? 5.997 14.761 9.748 1.00 90.00 115 SER A O 1
ATOM 892 N N . ASN A 1 116 ? 7.530 13.170 9.357 1.00 87.56 116 ASN A N 1
ATOM 893 C CA . ASN A 1 116 ? 8.488 14.009 8.644 1.00 87.56 116 ASN A CA 1
ATOM 894 C C . ASN A 1 116 ? 8.293 13.990 7.117 1.00 87.56 116 ASN A C 1
ATOM 896 O O . ASN A 1 116 ? 8.990 14.726 6.427 1.00 87.56 116 ASN A O 1
ATOM 900 N N . ALA A 1 117 ? 7.372 13.190 6.563 1.00 88.44 117 ALA A N 1
ATOM 901 C CA . ALA A 1 117 ? 7.251 12.974 5.115 1.00 88.44 117 ALA A CA 1
ATOM 902 C C . ALA A 1 117 ? 7.069 14.260 4.297 1.00 88.44 117 ALA A C 1
ATOM 904 O O . ALA A 1 117 ? 7.626 14.372 3.208 1.00 88.44 117 ALA A O 1
ATOM 905 N N . SER A 1 118 ? 6.360 15.248 4.843 1.00 86.06 118 SER A N 1
ATOM 906 C CA . SER A 1 118 ? 6.134 16.546 4.202 1.00 86.06 118 SER A CA 1
ATOM 907 C C . SER A 1 118 ? 7.281 17.555 4.376 1.00 86.06 118 SER A C 1
ATOM 909 O O . SER A 1 118 ? 7.262 18.616 3.748 1.00 86.06 118 SER A O 1
ATOM 911 N N . ASN A 1 119 ? 8.309 17.261 5.184 1.00 85.50 119 ASN A N 1
ATOM 912 C CA . ASN A 1 119 ? 9.421 18.187 5.429 1.00 85.50 119 ASN A CA 1
ATOM 913 C C . ASN A 1 119 ? 10.260 18.400 4.166 1.00 85.50 119 ASN A C 1
ATOM 915 O O . ASN A 1 119 ? 10.989 17.515 3.726 1.00 85.50 119 ASN A O 1
ATOM 919 N N . GLY A 1 120 ? 10.170 19.595 3.580 1.00 83.19 120 GLY A N 1
ATOM 920 C CA . GLY A 1 120 ? 10.872 19.912 2.334 1.00 83.19 120 GLY A CA 1
ATOM 921 C C . GLY A 1 120 ? 10.360 19.137 1.115 1.00 83.19 120 GLY A C 1
ATOM 922 O O . GLY A 1 120 ? 10.960 19.239 0.052 1.00 83.19 120 GLY A O 1
ATOM 923 N N . CYS A 1 121 ? 9.250 18.398 1.245 1.00 86.12 121 CYS A N 1
ATOM 924 C CA . CYS A 1 121 ? 8.614 17.675 0.148 1.00 86.12 121 CYS A CA 1
ATOM 925 C C . CYS A 1 121 ? 7.077 17.728 0.257 1.00 86.12 121 CYS A C 1
ATOM 927 O O . CYS A 1 121 ? 6.443 16.751 0.658 1.00 86.12 121 CYS A O 1
ATOM 929 N N . PRO A 1 122 ? 6.436 18.851 -0.118 1.00 83.50 122 PRO A N 1
ATOM 930 C CA . PRO A 1 122 ? 4.977 18.968 -0.066 1.00 83.50 122 PRO A CA 1
ATOM 931 C C . PRO A 1 122 ? 4.238 17.904 -0.895 1.00 83.50 122 PRO A C 1
ATOM 933 O O . PRO A 1 122 ? 3.154 17.485 -0.514 1.00 83.50 122 PRO A O 1
ATOM 936 N N . GLY A 1 123 ? 4.831 17.435 -2.002 1.00 88.94 123 GLY A N 1
ATOM 937 C CA . GLY A 1 123 ? 4.253 16.390 -2.860 1.00 88.94 123 GLY A CA 1
ATOM 938 C C . GLY A 1 123 ? 4.444 14.954 -2.357 1.00 88.94 123 GLY A C 1
ATOM 939 O O . GLY A 1 123 ? 3.902 14.032 -2.957 1.00 88.94 123 GLY A O 1
ATOM 940 N N . CYS A 1 124 ? 5.203 14.743 -1.277 1.00 91.69 124 CYS A N 1
ATOM 941 C CA . CYS A 1 124 ? 5.458 13.409 -0.729 1.00 91.69 124 CYS A CA 1
ATOM 942 C C . CYS A 1 124 ? 4.298 12.863 0.116 1.00 91.69 124 CYS A C 1
ATOM 944 O O . CYS A 1 124 ? 4.323 11.685 0.479 1.00 91.69 124 CYS A O 1
ATOM 946 N N . VAL A 1 125 ? 3.292 13.689 0.419 1.00 94.38 125 VAL A N 1
ATOM 947 C CA . VAL A 1 125 ? 2.069 13.290 1.126 1.00 94.38 125 VAL A CA 1
ATOM 948 C C . VAL A 1 125 ? 0.820 13.745 0.372 1.00 94.38 125 VAL A C 1
ATOM 950 O O . VAL A 1 125 ? 0.820 14.779 -0.292 1.00 94.38 125 VAL A O 1
ATOM 953 N N . GLN A 1 126 ? -0.274 13.007 0.536 1.00 95.38 126 GLN A N 1
ATOM 954 C CA . GLN A 1 126 ? -1.619 13.440 0.178 1.00 95.38 126 GLN A CA 1
ATOM 955 C C . GLN A 1 126 ? -2.278 14.053 1.416 1.00 95.38 126 GLN A C 1
ATOM 957 O O . GLN A 1 126 ? -2.608 13.344 2.366 1.00 95.38 126 GLN A O 1
ATOM 962 N N . GLU A 1 127 ? -2.450 15.375 1.438 1.00 93.31 127 GLU A N 1
ATOM 963 C CA . GLU A 1 127 ? -3.090 16.059 2.567 1.00 93.31 127 GLU A CA 1
ATOM 964 C C . GLU A 1 127 ? -4.620 15.966 2.480 1.00 93.31 127 GLU A C 1
ATOM 966 O O . GLU A 1 127 ? -5.238 16.503 1.552 1.00 93.31 127 GLU A O 1
ATOM 971 N N . LEU A 1 128 ? -5.237 15.319 3.473 1.00 93.00 128 LEU A N 1
ATOM 972 C CA . LEU A 1 128 ? -6.680 15.108 3.552 1.00 93.00 128 LEU A CA 1
ATOM 973 C C . LEU A 1 128 ? -7.289 15.862 4.752 1.00 93.00 128 LEU A C 1
ATOM 975 O O . LEU A 1 128 ? -6.840 15.682 5.889 1.00 93.00 128 LEU A O 1
ATOM 979 N N . PRO A 1 129 ? -8.333 16.689 4.544 1.00 91.62 129 PRO A N 1
ATOM 980 C CA . PRO A 1 129 ? -9.007 17.431 5.611 1.00 91.62 129 PRO A CA 1
ATOM 981 C C . PRO A 1 129 ? -10.025 16.543 6.348 1.00 91.62 129 PRO A C 1
ATOM 983 O O . PRO A 1 129 ? -11.223 16.812 6.348 1.00 91.62 129 PRO A O 1
ATOM 986 N N . ILE A 1 130 ? -9.544 15.448 6.935 1.00 91.56 130 ILE A N 1
ATOM 987 C CA . ILE A 1 130 ? -10.350 14.433 7.629 1.00 91.56 130 ILE A CA 1
ATOM 988 C C . ILE A 1 130 ? -9.854 14.230 9.072 1.00 91.56 130 ILE A C 1
ATOM 990 O O . ILE A 1 130 ? -8.743 14.674 9.395 1.00 91.56 130 ILE A O 1
ATOM 994 N N . PRO A 1 131 ? -10.645 13.581 9.951 1.00 92.69 131 PRO A N 1
ATOM 995 C CA . PRO A 1 131 ? -10.248 13.312 11.330 1.00 92.69 131 PRO A CA 1
ATOM 996 C C . PRO A 1 131 ? -8.915 12.562 11.458 1.00 92.69 131 PRO A C 1
ATOM 998 O O . PRO A 1 131 ? -8.468 11.878 10.540 1.00 92.69 131 PRO A O 1
ATOM 1001 N N . ALA A 1 132 ? -8.298 12.666 12.639 1.00 93.12 132 ALA A N 1
ATOM 1002 C CA . ALA A 1 132 ? -7.029 12.005 12.948 1.00 93.12 132 ALA A CA 1
ATOM 1003 C C . ALA A 1 132 ? -7.100 10.479 12.785 1.00 93.12 132 ALA A C 1
ATOM 1005 O O . ALA A 1 132 ? -6.169 9.875 12.257 1.00 93.12 132 ALA A O 1
ATOM 1006 N N . ASN A 1 133 ? -8.208 9.860 13.204 1.00 94.69 133 ASN A N 1
ATOM 1007 C CA . ASN A 1 133 ? -8.511 8.480 12.852 1.00 94.69 133 ASN A CA 1
ATOM 1008 C C . ASN A 1 133 ? -9.134 8.456 11.450 1.00 94.69 133 ASN A C 1
ATOM 1010 O O . ASN A 1 133 ? -10.293 8.829 11.273 1.00 94.69 133 ASN A O 1
ATOM 1014 N N . ILE A 1 134 ? -8.366 7.998 10.459 1.00 95.25 134 ILE A N 1
ATOM 1015 C CA . ILE A 1 134 ? -8.818 7.926 9.063 1.00 95.25 134 ILE A CA 1
ATOM 1016 C C . ILE A 1 134 ? -10.077 7.060 8.898 1.00 95.25 134 ILE A C 1
ATOM 1018 O O . ILE A 1 134 ? -10.910 7.355 8.047 1.00 95.25 134 ILE A O 1
ATOM 1022 N N . LEU A 1 135 ? -10.267 6.043 9.749 1.00 96.38 135 LEU A N 1
ATOM 1023 C CA . LEU A 1 135 ? -11.431 5.153 9.705 1.00 96.38 135 LEU A CA 1
ATOM 1024 C C . LEU A 1 135 ? -12.689 5.756 10.344 1.00 96.38 135 LEU A C 1
ATOM 1026 O O . LEU A 1 135 ? -13.768 5.193 10.191 1.00 96.38 135 LEU A O 1
ATOM 1030 N N . SER A 1 136 ? -12.585 6.893 11.043 1.00 95.25 136 SER A N 1
ATOM 1031 C CA . SER A 1 136 ? -13.756 7.641 11.522 1.00 95.25 136 SER A CA 1
ATOM 1032 C C . SER A 1 136 ? -14.199 8.738 10.549 1.00 95.25 136 SER A C 1
ATOM 1034 O O . SER A 1 136 ? -15.130 9.485 10.850 1.00 95.25 136 SER A O 1
ATOM 1036 N N . ALA A 1 137 ? -13.515 8.895 9.413 1.00 94.00 137 ALA A N 1
ATOM 1037 C CA . ALA A 1 137 ? -13.951 9.792 8.356 1.00 94.00 137 ALA A CA 1
ATOM 1038 C C . ALA A 1 137 ? -15.213 9.233 7.681 1.00 94.00 137 ALA A C 1
ATOM 1040 O O . ALA A 1 137 ? -15.284 8.050 7.363 1.00 94.00 137 ALA A O 1
ATOM 1041 N N . SER A 1 138 ? -16.195 10.092 7.398 1.00 94.06 138 SER A N 1
ATOM 1042 C CA . SER A 1 138 ? -17.358 9.702 6.584 1.00 94.06 138 SER A CA 1
ATOM 1043 C C . SER A 1 138 ? -16.979 9.410 5.130 1.00 94.06 138 SER A C 1
ATOM 1045 O O . SER A 1 138 ? -17.701 8.707 4.425 1.00 94.06 138 SER A O 1
ATOM 1047 N N . ARG A 1 139 ? -15.859 9.979 4.672 1.00 95.19 139 ARG A N 1
ATOM 1048 C CA . ARG A 1 139 ? -15.345 9.849 3.315 1.00 95.19 139 ARG A CA 1
ATOM 1049 C C . ARG A 1 139 ? -13.841 10.117 3.285 1.00 95.19 139 ARG A C 1
ATOM 1051 O O . ARG A 1 139 ? -13.369 11.051 3.931 1.00 95.19 139 ARG A O 1
ATOM 1058 N N . VAL A 1 140 ? -13.109 9.318 2.511 1.00 97.88 140 VAL A N 1
ATOM 1059 C CA . VAL A 1 140 ? -11.666 9.471 2.275 1.00 97.88 140 VAL A CA 1
ATOM 1060 C C . VAL A 1 140 ? -11.447 9.748 0.788 1.00 97.88 140 VAL A C 1
ATOM 1062 O O . VAL A 1 140 ? -11.499 8.830 -0.026 1.00 97.88 140 VAL A O 1
ATOM 1065 N N . ASP A 1 141 ? -11.249 11.017 0.428 1.00 97.81 141 ASP A N 1
ATOM 1066 C CA . ASP A 1 141 ? -10.992 11.448 -0.954 1.00 97.81 141 ASP A CA 1
ATOM 1067 C C . ASP A 1 141 ? -9.491 11.658 -1.189 1.00 97.81 141 ASP A C 1
ATOM 1069 O O . ASP A 1 141 ? -8.944 12.709 -0.852 1.00 97.81 141 ASP A O 1
ATOM 1073 N N . PHE A 1 142 ? -8.830 10.672 -1.788 1.00 98.38 142 PHE A N 1
ATOM 1074 C CA . PHE A 1 142 ? -7.432 10.752 -2.200 1.00 98.38 142 PHE A CA 1
ATOM 1075 C C . PHE A 1 142 ? -7.211 11.872 -3.233 1.00 98.38 142 PHE A C 1
ATOM 1077 O O . PHE A 1 142 ? -8.103 12.235 -4.004 1.00 98.38 142 PHE A O 1
ATOM 1084 N N . LYS A 1 143 ? -5.999 12.437 -3.249 1.00 97.50 143 LYS A N 1
ATOM 1085 C CA . LYS A 1 143 ? -5.562 13.488 -4.187 1.00 97.50 143 LYS A CA 1
ATOM 1086 C C . LYS A 1 143 ? -4.945 12.931 -5.466 1.00 97.50 143 LYS A C 1
ATOM 1088 O O . LYS A 1 143 ? -4.959 13.624 -6.480 1.00 97.50 143 LYS A O 1
ATOM 1093 N N . GLY A 1 144 ? -4.436 11.707 -5.415 1.00 98.00 144 GLY A N 1
ATOM 1094 C CA . GLY A 1 144 ? -3.938 10.949 -6.552 1.00 98.00 144 GLY A CA 1
ATOM 1095 C C . GLY A 1 144 ? -4.258 9.466 -6.396 1.00 98.00 144 GLY A C 1
ATOM 1096 O O . GLY A 1 144 ? -4.562 8.992 -5.302 1.00 98.00 144 GLY A O 1
ATOM 1097 N N . SER A 1 145 ? -4.158 8.732 -7.497 1.00 98.44 145 SER A N 1
ATOM 1098 C CA . SER A 1 145 ? -4.314 7.277 -7.553 1.00 98.44 145 SER A CA 1
ATOM 1099 C C . SER A 1 145 ? -3.185 6.685 -8.396 1.00 98.44 145 SER A C 1
ATOM 1101 O O . SER A 1 145 ? -2.715 7.364 -9.314 1.00 98.44 145 SER A O 1
ATOM 1103 N N . PRO A 1 146 ? -2.741 5.448 -8.132 1.00 98.31 146 PRO A N 1
ATOM 1104 C CA . PRO A 1 146 ? -1.887 4.735 -9.067 1.00 98.31 146 PRO A CA 1
ATOM 1105 C C . PRO A 1 146 ? -2.648 4.414 -10.360 1.00 98.31 146 PRO A C 1
ATOM 1107 O O . PRO A 1 146 ? -3.877 4.286 -10.367 1.00 98.31 146 PRO A O 1
ATOM 1110 N N . ASP A 1 147 ? -1.887 4.279 -11.438 1.00 98.25 147 ASP A N 1
ATOM 1111 C CA . ASP A 1 147 ? -2.283 3.653 -12.691 1.00 98.25 147 ASP A CA 1
ATOM 1112 C C . ASP A 1 147 ? -1.768 2.208 -12.697 1.00 98.25 147 ASP A C 1
ATOM 1114 O O . ASP A 1 147 ? -0.557 1.971 -12.656 1.00 98.25 147 ASP A O 1
ATOM 1118 N N . PHE A 1 148 ? -2.706 1.261 -12.721 1.00 98.62 148 PHE A N 1
ATOM 1119 C CA . PHE A 1 148 ? -2.455 -0.182 -12.747 1.00 98.62 148 PHE A CA 1
ATOM 1120 C C . PHE A 1 148 ? -2.526 -0.778 -14.163 1.00 98.62 148 PHE A C 1
ATOM 1122 O O . PHE A 1 148 ? -2.244 -1.952 -14.362 1.00 98.62 148 PHE A O 1
ATOM 1129 N N . SER A 1 149 ? -2.885 0.015 -15.178 1.00 97.38 149 SER A N 1
ATOM 1130 C CA . SER A 1 149 ? -2.981 -0.470 -16.559 1.00 97.38 149 SER A CA 1
ATOM 1131 C C . SER A 1 149 ? -1.654 -0.882 -17.233 1.00 97.38 149 SER A C 1
ATOM 1133 O O . SER A 1 149 ? -1.711 -1.659 -18.197 1.00 97.38 149 SER A O 1
ATOM 1135 N N . PRO A 1 150 ? -0.454 -0.412 -16.815 1.00 97.75 150 PRO A N 1
ATOM 1136 C CA . PRO A 1 150 ? 0.789 -0.834 -17.447 1.00 97.75 150 PRO A CA 1
ATOM 1137 C C . PRO A 1 150 ? 1.076 -2.333 -17.304 1.00 97.75 150 PRO A C 1
ATOM 1139 O O . PRO A 1 150 ? 0.962 -2.939 -16.249 1.00 97.75 150 PRO A O 1
ATOM 1142 N N . THR A 1 151 ? 1.588 -2.954 -18.367 1.00 95.81 151 THR A N 1
ATOM 1143 C CA . THR A 1 151 ? 2.092 -4.330 -18.264 1.00 95.81 151 THR A CA 1
ATOM 1144 C C . THR A 1 151 ? 3.523 -4.346 -17.740 1.00 95.81 151 THR A C 1
ATOM 1146 O O . THR A 1 151 ? 4.431 -3.790 -18.381 1.00 95.81 151 THR A O 1
ATOM 1149 N N . ARG A 1 152 ? 3.736 -5.067 -16.636 1.00 96.50 152 ARG A N 1
ATOM 1150 C CA . ARG A 1 152 ? 5.057 -5.322 -16.056 1.00 96.50 152 ARG A CA 1
ATOM 1151 C C . ARG A 1 152 ? 5.987 -6.035 -17.046 1.00 96.50 152 ARG A C 1
ATOM 1153 O O . ARG A 1 152 ? 5.638 -7.079 -17.590 1.00 96.50 152 ARG A O 1
ATOM 1160 N N . VAL A 1 153 ? 7.200 -5.513 -17.236 1.00 96.69 153 VAL A N 1
ATOM 1161 C CA . VAL A 1 153 ? 8.250 -6.124 -18.073 1.00 96.69 153 VAL A CA 1
ATOM 1162 C C . VAL A 1 153 ? 9.556 -6.207 -17.295 1.00 96.69 153 VAL A C 1
ATOM 1164 O O . VAL A 1 153 ? 10.037 -5.210 -16.761 1.00 96.69 153 VAL A O 1
ATOM 1167 N N . VAL A 1 154 ? 10.134 -7.408 -17.268 1.00 95.25 154 VAL A N 1
ATOM 1168 C CA . VAL A 1 154 ? 11.466 -7.685 -16.720 1.00 95.25 154 VAL A CA 1
ATOM 1169 C C . VAL A 1 154 ? 12.262 -8.365 -17.819 1.00 95.25 154 VAL A C 1
ATOM 1171 O O . VAL A 1 154 ? 11.872 -9.439 -18.274 1.00 95.25 154 VAL A O 1
ATOM 1174 N N . VAL A 1 155 ? 13.377 -7.770 -18.224 1.00 96.12 155 VAL A N 1
ATOM 1175 C CA . VAL A 1 155 ? 14.330 -8.425 -19.123 1.00 96.12 155 VAL A CA 1
ATOM 1176 C C . VAL A 1 155 ? 15.679 -8.481 -18.412 1.00 96.12 155 VAL A C 1
ATOM 1178 O O . VAL A 1 155 ? 16.223 -7.420 -18.093 1.00 96.12 155 VAL A O 1
ATOM 1181 N N . PRO A 1 156 ? 16.218 -9.680 -18.120 1.00 94.25 156 PRO A N 1
AT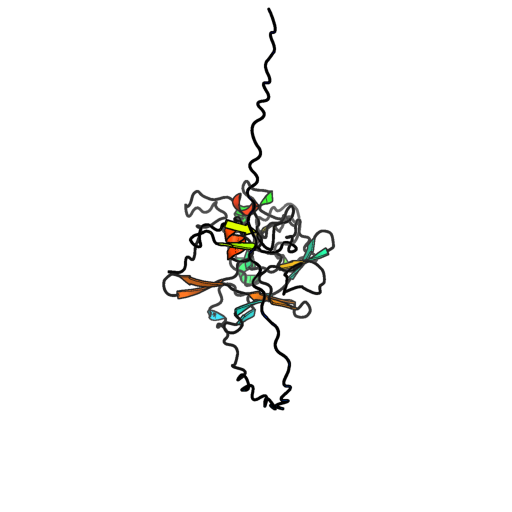OM 1182 C CA . PRO A 1 156 ? 17.541 -9.801 -17.521 1.00 94.25 156 PRO A CA 1
ATOM 1183 C C . PRO A 1 156 ? 18.617 -9.263 -18.471 1.00 94.25 156 PRO A C 1
ATOM 1185 O O . PRO A 1 156 ? 18.472 -9.325 -19.693 1.00 94.25 156 PRO A O 1
ATOM 1188 N N . GLY A 1 157 ? 19.706 -8.742 -17.911 1.00 94.38 157 GLY A N 1
ATOM 1189 C CA . GLY A 1 157 ? 20.906 -8.438 -18.689 1.00 94.38 157 GLY A CA 1
ATOM 1190 C C . GLY A 1 157 ? 21.662 -9.707 -19.102 1.00 94.38 157 GLY A C 1
ATOM 1191 O O . GLY A 1 157 ? 21.284 -10.812 -18.704 1.00 94.38 157 GLY A O 1
ATOM 1192 N N . PRO A 1 158 ? 22.778 -9.572 -19.843 1.00 94.56 158 PRO A N 1
ATOM 1193 C CA . PRO A 1 158 ? 23.575 -10.712 -20.311 1.00 94.56 158 PRO A CA 1
ATOM 1194 C C . PRO A 1 158 ? 24.021 -11.680 -19.203 1.00 94.56 158 PRO A C 1
ATOM 1196 O O . PRO A 1 158 ? 24.173 -12.871 -19.450 1.00 94.56 158 PRO A O 1
ATOM 1199 N N . THR A 1 159 ? 24.203 -11.179 -17.979 1.00 93.56 159 THR A N 1
ATOM 1200 C CA . THR A 1 159 ? 24.585 -11.949 -16.782 1.00 93.56 159 THR A CA 1
ATOM 1201 C C . THR A 1 159 ? 23.486 -11.967 -15.712 1.00 93.56 159 THR A C 1
ATOM 1203 O O . THR A 1 159 ? 23.766 -12.132 -14.528 1.00 93.56 159 THR A O 1
ATOM 1206 N N . GLY A 1 160 ? 22.226 -11.747 -16.096 1.00 88.38 160 GLY A N 1
ATOM 1207 C CA . GLY A 1 160 ? 21.097 -11.602 -15.173 1.00 88.38 160 GLY A CA 1
ATOM 1208 C C . GLY A 1 160 ? 20.908 -10.158 -14.704 1.00 88.38 160 GLY A C 1
ATOM 1209 O O . GLY A 1 160 ? 19.909 -9.531 -15.057 1.00 88.38 160 GLY A O 1
ATOM 1210 N N . PHE A 1 161 ? 21.881 -9.620 -13.961 1.00 88.00 161 PHE A N 1
ATOM 1211 C CA . PHE A 1 161 ? 21.906 -8.224 -13.500 1.00 88.00 161 PHE A CA 1
ATOM 1212 C C . PHE A 1 161 ? 23.110 -7.458 -14.095 1.00 88.00 161 PHE A C 1
ATOM 1214 O O . PHE A 1 161 ? 24.167 -8.076 -14.260 1.00 88.00 161 PHE A O 1
ATOM 1221 N N . PRO A 1 162 ? 23.002 -6.143 -14.393 1.00 89.56 162 PRO A N 1
ATOM 1222 C CA . PRO A 1 162 ? 21.802 -5.295 -14.313 1.00 89.56 162 PRO A CA 1
ATOM 1223 C C . PRO A 1 162 ? 20.709 -5.731 -15.289 1.00 89.56 162 PRO A C 1
ATOM 1225 O O . PRO A 1 162 ? 20.989 -6.398 -16.282 1.00 89.56 162 PRO A O 1
ATOM 1228 N N . LEU A 1 163 ? 19.454 -5.393 -14.984 1.00 91.50 163 LEU A N 1
ATOM 1229 C CA . LEU A 1 163 ? 18.343 -5.655 -15.900 1.00 91.50 163 LEU A CA 1
ATOM 1230 C C . LEU A 1 163 ? 18.544 -4.857 -17.195 1.00 91.50 163 LEU A C 1
ATOM 1232 O O . LEU A 1 163 ? 18.918 -3.689 -17.155 1.00 91.50 163 LEU A O 1
ATOM 1236 N N . LEU A 1 164 ? 18.255 -5.476 -18.340 1.00 94.62 164 LEU A N 1
ATOM 1237 C CA . LEU A 1 164 ? 18.214 -4.785 -19.630 1.00 94.62 164 LEU A CA 1
ATOM 1238 C C . LEU A 1 164 ? 16.955 -3.917 -19.754 1.00 94.62 164 LEU A C 1
ATOM 1240 O O . LEU A 1 164 ? 16.953 -2.892 -20.430 1.00 94.62 164 LEU A O 1
ATOM 1244 N N . THR A 1 165 ? 15.853 -4.338 -19.134 1.00 95.12 165 THR A N 1
ATOM 1245 C CA . THR A 1 165 ? 14.603 -3.573 -19.107 1.00 95.12 165 THR A CA 1
ATOM 1246 C C . THR A 1 165 ? 13.869 -3.818 -17.799 1.00 95.12 165 THR A C 1
ATOM 1248 O O . THR A 1 165 ? 13.622 -4.968 -17.426 1.00 95.12 165 THR A O 1
ATOM 1251 N N . ALA A 1 166 ? 13.476 -2.728 -17.146 1.00 94.88 166 ALA A N 1
ATOM 1252 C CA . ALA A 1 166 ? 12.597 -2.715 -15.990 1.00 94.88 166 ALA A CA 1
ATOM 1253 C C . ALA A 1 166 ? 11.416 -1.782 -16.289 1.00 94.88 166 ALA A C 1
ATOM 1255 O O . ALA A 1 166 ? 11.577 -0.571 -16.372 1.00 94.88 166 ALA A O 1
ATOM 1256 N N . ARG A 1 167 ? 10.217 -2.346 -16.474 1.00 96.94 167 ARG A N 1
ATOM 1257 C CA . ARG A 1 167 ? 8.973 -1.573 -16.575 1.00 96.94 167 ARG A CA 1
ATOM 1258 C C . ARG A 1 167 ? 7.975 -2.043 -15.514 1.00 96.94 167 ARG A C 1
ATOM 1260 O O . ARG A 1 167 ? 7.480 -3.163 -15.645 1.00 96.94 167 ARG A O 1
ATOM 1267 N N . PRO A 1 168 ? 7.687 -1.237 -14.479 1.00 97.25 168 PRO A N 1
ATOM 1268 C CA . PRO A 1 168 ? 6.694 -1.562 -13.453 1.00 97.25 168 PRO A CA 1
ATOM 1269 C C . PRO A 1 168 ? 5.302 -1.806 -14.051 1.00 97.25 168 PRO A C 1
ATOM 1271 O O . PRO A 1 168 ? 4.965 -1.187 -15.064 1.00 97.25 168 PRO A O 1
ATOM 1274 N N . GLY A 1 169 ? 4.515 -2.694 -13.432 1.00 97.56 169 GLY A N 1
ATOM 1275 C CA . GLY A 1 169 ? 3.100 -2.908 -13.777 1.00 97.56 169 GLY A CA 1
ATOM 1276 C C . GLY A 1 169 ? 2.172 -1.833 -13.207 1.00 97.56 169 GLY A C 1
ATOM 1277 O O . GLY A 1 169 ? 1.145 -1.512 -13.784 1.00 97.56 169 GLY A O 1
ATOM 1278 N N . ALA A 1 170 ? 2.603 -1.169 -12.137 1.00 98.19 170 ALA A N 1
ATOM 1279 C CA . ALA A 1 170 ? 1.874 -0.080 -11.511 1.00 98.19 170 ALA A CA 1
ATOM 1280 C C . ALA A 1 170 ? 2.753 1.169 -11.416 1.00 98.19 170 ALA A C 1
ATOM 1282 O O . ALA A 1 170 ? 3.948 1.085 -11.107 1.00 98.19 170 ALA A O 1
ATOM 1283 N N . ARG A 1 171 ? 2.175 2.344 -11.667 1.00 98.50 171 ARG A N 1
ATOM 1284 C CA . ARG A 1 171 ? 2.872 3.635 -11.569 1.00 98.50 171 ARG A CA 1
ATOM 1285 C C . ARG A 1 171 ? 2.026 4.644 -10.813 1.00 98.50 171 ARG A C 1
ATOM 1287 O O . ARG A 1 171 ? 0.817 4.703 -10.993 1.00 98.50 171 ARG A O 1
ATOM 1294 N N . ALA A 1 172 ? 2.662 5.476 -10.003 1.00 97.94 172 ALA A N 1
ATOM 1295 C CA . ALA A 1 172 ? 2.004 6.603 -9.369 1.00 97.94 172 ALA A CA 1
ATOM 1296 C C . ALA A 1 172 ? 1.417 7.546 -10.425 1.00 97.94 172 ALA A C 1
ATOM 1298 O O . ALA A 1 172 ? 2.142 8.062 -11.279 1.00 97.94 172 ALA A O 1
ATOM 1299 N N . GLY A 1 173 ? 0.111 7.795 -10.342 1.00 96.69 173 GLY A N 1
ATOM 1300 C CA . GLY A 1 173 ? -0.512 8.891 -11.066 1.00 96.69 173 GLY A CA 1
ATOM 1301 C C . GLY A 1 173 ? -0.127 10.245 -10.471 1.00 96.69 173 GLY A C 1
ATOM 1302 O O . GLY A 1 173 ? 0.570 10.351 -9.456 1.00 96.69 173 GLY A O 1
ATOM 1303 N N . LEU A 1 174 ? -0.610 11.314 -11.103 1.00 94.06 174 LEU A N 1
ATOM 1304 C CA . LEU A 1 174 ? -0.371 12.670 -10.620 1.00 94.06 174 LEU A CA 1
ATOM 1305 C C . LEU A 1 174 ? -0.874 12.820 -9.172 1.00 94.06 174 LEU A C 1
ATOM 1307 O O . LEU A 1 174 ? -1.987 12.404 -8.850 1.00 94.06 174 LEU A O 1
ATOM 1311 N N . PHE A 1 175 ? -0.043 13.420 -8.315 1.00 95.00 175 PHE A N 1
ATOM 1312 C CA . PHE A 1 175 ? -0.285 13.613 -6.876 1.00 95.00 175 PHE A CA 1
ATOM 1313 C C . PHE A 1 175 ? -0.406 12.332 -6.033 1.00 95.00 175 PHE A C 1
ATOM 1315 O O . PHE A 1 175 ? -0.733 12.425 -4.849 1.00 95.00 175 PHE A O 1
ATOM 1322 N N . TYR A 1 176 ? -0.141 11.148 -6.596 1.00 98.12 176 TYR A N 1
ATOM 1323 C CA . TYR A 1 176 ? -0.162 9.913 -5.819 1.00 98.12 176 TYR A CA 1
ATOM 1324 C C . TYR A 1 176 ? 1.131 9.709 -5.021 1.00 98.12 176 TYR A C 1
ATOM 1326 O O . TYR A 1 176 ? 2.247 9.893 -5.503 1.00 98.12 176 TYR A O 1
ATOM 1334 N N . THR A 1 177 ? 0.934 9.277 -3.784 1.00 97.75 177 THR A N 1
ATOM 1335 C CA . THR A 1 177 ? 1.918 8.754 -2.833 1.00 97.75 177 THR A CA 1
ATOM 1336 C C . THR A 1 177 ? 1.128 7.921 -1.825 1.00 97.75 177 THR A C 1
ATOM 1338 O O . THR A 1 177 ? 0.016 8.326 -1.475 1.00 97.75 177 THR A O 1
ATOM 1341 N N . PRO A 1 178 ? 1.634 6.789 -1.319 1.00 97.81 178 PRO A N 1
ATOM 1342 C CA . PRO A 1 178 ? 0.908 6.016 -0.313 1.00 97.81 178 PRO A CA 1
ATOM 1343 C C . PRO A 1 178 ? 0.786 6.766 1.022 1.00 97.81 178 PRO A C 1
ATOM 1345 O O . PRO A 1 178 ? 0.013 6.365 1.888 1.00 97.81 178 PRO A O 1
ATOM 1348 N N . TYR A 1 179 ? 1.529 7.860 1.221 1.00 97.62 179 TYR A N 1
ATOM 1349 C CA . TYR A 1 179 ? 1.492 8.612 2.468 1.00 97.62 179 TYR A CA 1
ATOM 1350 C C . TYR A 1 179 ? 0.343 9.608 2.515 1.00 97.62 179 TYR A C 1
ATOM 1352 O O . TYR A 1 179 ? 0.307 10.580 1.766 1.00 97.62 179 TYR A O 1
ATOM 1360 N N . VAL A 1 180 ? -0.572 9.398 3.455 1.00 97.12 180 VAL A N 1
ATOM 1361 C CA . VAL A 1 180 ? -1.749 10.239 3.669 1.00 97.12 180 VAL A CA 1
ATOM 1362 C C . VAL A 1 180 ? -1.566 11.038 4.951 1.00 97.12 180 VAL A C 1
ATOM 1364 O O . VAL A 1 180 ? -1.504 10.466 6.038 1.00 97.12 180 VAL A O 1
ATOM 1367 N N . GLN A 1 181 ? -1.491 12.363 4.836 1.00 94.75 181 GLN A N 1
ATOM 1368 C CA . GLN A 1 181 ? -1.439 13.258 5.989 1.00 94.75 181 GLN A CA 1
ATOM 1369 C C . GLN A 1 181 ? -2.857 13.719 6.344 1.00 94.75 181 GLN A C 1
ATOM 1371 O O . GLN A 1 181 ? -3.523 14.358 5.531 1.00 94.75 181 GLN A O 1
ATOM 1376 N N . VAL A 1 182 ? -3.312 13.422 7.563 1.00 92.94 182 VAL A N 1
ATOM 1377 C CA . VAL A 1 182 ? -4.671 13.752 8.034 1.00 92.94 182 VAL A CA 1
ATOM 1378 C C . VAL A 1 182 ? -4.665 14.819 9.129 1.00 92.94 182 VAL A C 1
ATOM 1380 O O . VAL A 1 182 ? -3.615 15.277 9.585 1.00 92.94 182 VAL A O 1
ATOM 1383 N N . GLY A 1 183 ? -5.850 15.208 9.600 1.00 75.12 183 GLY A N 1
ATOM 1384 C CA . GLY A 1 183 ? -5.994 16.032 10.797 1.00 75.12 183 GLY A CA 1
ATOM 1385 C C . GLY A 1 183 ? -5.751 17.522 10.572 1.00 75.12 183 GLY A C 1
ATOM 1386 O O . GLY A 1 183 ? -5.457 18.237 11.525 1.00 75.12 183 GLY A O 1
ATOM 1387 N N . ARG A 1 184 ? -5.921 18.019 9.340 1.00 65.75 184 ARG A N 1
ATOM 1388 C CA . ARG A 1 184 ? -6.210 19.443 9.109 1.00 65.75 184 ARG A CA 1
ATOM 1389 C C . ARG A 1 184 ? -7.700 19.700 9.342 1.00 65.75 184 ARG A C 1
ATOM 1391 O O . ARG A 1 184 ? -8.462 19.873 8.396 1.00 65.75 184 ARG A O 1
ATOM 1398 N N . GLN A 1 185 ? -8.119 19.715 10.604 1.00 57.38 185 GLN A N 1
ATOM 1399 C CA . GLN A 1 185 ? -9.460 20.148 11.002 1.00 57.38 185 GLN A CA 1
ATOM 1400 C C . GLN A 1 185 ? -9.330 21.284 12.026 1.00 57.38 185 GLN A C 1
ATOM 1402 O O . GLN A 1 185 ? -8.518 21.210 12.945 1.00 57.38 185 GLN A O 1
ATOM 1407 N N . ALA A 1 186 ? -10.102 22.360 11.838 1.00 52.41 186 ALA A N 1
ATOM 1408 C CA . ALA A 1 186 ? -10.197 23.495 12.766 1.00 52.41 186 ALA A CA 1
ATOM 1409 C C . ALA A 1 186 ? -8.855 24.169 13.152 1.00 52.41 186 ALA A C 1
ATOM 1411 O O . ALA A 1 186 ? -8.611 24.462 14.318 1.00 52.41 186 ALA A O 1
ATOM 1412 N N . GLY A 1 187 ? -7.968 24.423 12.182 1.00 53.03 187 GLY A N 1
ATOM 1413 C CA . GLY A 1 187 ? -6.748 25.221 12.401 1.00 53.03 187 GLY A CA 1
ATOM 1414 C C . GLY A 1 187 ? -5.607 24.509 13.139 1.00 53.03 187 GLY A C 1
ATOM 1415 O O . GLY A 1 187 ? -4.544 25.100 13.314 1.00 53.03 187 GLY A O 1
ATOM 1416 N N . THR A 1 188 ? -5.777 23.238 13.514 1.00 55.75 188 THR A N 1
ATOM 1417 C CA . THR A 1 188 ? -4.678 22.408 14.025 1.00 55.75 188 THR A CA 1
ATOM 1418 C C . THR A 1 188 ? -3.989 21.718 12.850 1.00 55.75 188 THR A C 1
ATOM 1420 O O . THR A 1 188 ? -4.636 21.037 12.057 1.00 55.75 188 THR A O 1
ATOM 1423 N N . ILE A 1 189 ? -2.673 21.894 12.712 1.00 59.56 189 ILE A N 1
ATOM 1424 C CA . ILE A 1 189 ? -1.871 21.122 11.756 1.00 59.56 189 ILE A CA 1
ATOM 1425 C C . ILE A 1 189 ? -1.441 19.839 12.465 1.00 59.56 189 ILE A C 1
ATOM 1427 O O . ILE A 1 189 ? -0.408 19.811 13.134 1.00 59.56 189 ILE A O 1
ATOM 1431 N N . SER A 1 190 ? -2.232 18.772 12.342 1.00 68.06 190 SER A N 1
ATOM 1432 C CA . SER A 1 190 ? -1.743 17.448 12.723 1.00 68.06 190 SER A CA 1
ATOM 1433 C C . SER A 1 190 ? -0.705 16.977 11.694 1.00 68.06 190 SER A C 1
ATOM 1435 O O . SER A 1 190 ? -0.895 17.105 10.481 1.00 68.06 190 SER A O 1
ATOM 1437 N N . ARG A 1 191 ? 0.418 16.445 12.185 1.00 81.75 191 ARG A N 1
ATOM 1438 C CA . ARG A 1 191 ? 1.463 15.802 11.371 1.00 81.75 191 ARG A CA 1
ATOM 1439 C C . ARG A 1 191 ? 1.276 14.285 11.319 1.00 81.75 191 ARG A C 1
ATOM 1441 O O . ARG A 1 191 ? 2.251 13.552 11.170 1.00 81.75 191 ARG A O 1
ATOM 1448 N N . ILE A 1 192 ? 0.042 13.819 11.515 1.00 93.56 192 ILE A N 1
ATOM 1449 C CA . ILE A 1 192 ? -0.283 12.397 11.496 1.00 93.56 192 ILE A CA 1
ATOM 1450 C C . ILE A 1 192 ? -0.255 11.939 10.046 1.00 93.56 192 ILE A C 1
ATOM 1452 O O . ILE A 1 192 ? -1.042 12.413 9.226 1.00 93.56 192 ILE A O 1
ATOM 1456 N N . VAL A 1 193 ? 0.666 11.031 9.749 1.00 95.81 193 VAL A N 1
ATOM 1457 C CA . VAL A 1 193 ? 0.836 10.447 8.422 1.00 95.81 193 VAL A CA 1
ATOM 1458 C C . VAL A 1 193 ? 0.604 8.947 8.513 1.00 95.81 193 VAL A C 1
ATOM 1460 O O . VAL A 1 193 ? 1.230 8.267 9.328 1.00 95.81 193 VAL A O 1
ATOM 1463 N N . TYR A 1 194 ? -0.299 8.456 7.672 1.00 98.06 194 TYR A N 1
ATOM 1464 C CA . TYR A 1 194 ? -0.565 7.040 7.449 1.00 98.06 194 TYR A CA 1
ATOM 1465 C C . TYR A 1 194 ? 0.190 6.554 6.221 1.00 98.06 194 TYR A C 1
ATOM 1467 O O . TYR A 1 194 ? 0.295 7.285 5.238 1.00 98.06 194 TYR A O 1
ATOM 1475 N N . ASN A 1 195 ? 0.646 5.307 6.252 1.00 98.31 195 ASN A N 1
ATOM 1476 C CA . ASN A 1 195 ? 0.940 4.549 5.046 1.00 98.31 195 ASN A CA 1
ATOM 1477 C C . ASN A 1 195 ? -0.346 3.830 4.609 1.00 98.31 195 ASN A C 1
ATOM 1479 O O . ASN A 1 195 ? -0.8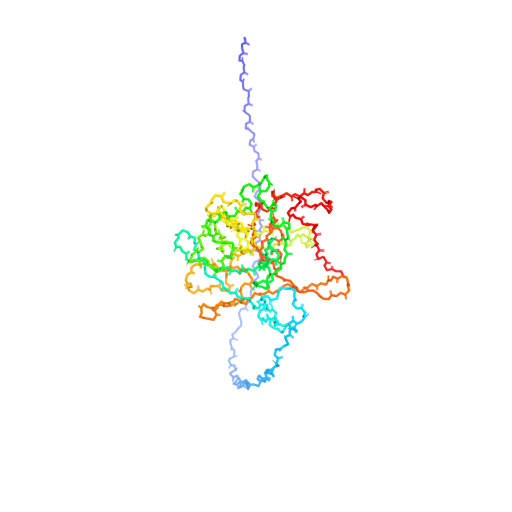18 2.921 5.298 1.00 98.31 195 ASN A O 1
ATOM 1483 N N . ALA A 1 196 ? -0.939 4.313 3.518 1.00 98.62 196 ALA A N 1
ATOM 1484 C CA . ALA A 1 196 ? -2.260 3.944 3.025 1.00 98.62 196 ALA A CA 1
ATOM 1485 C C . ALA A 1 196 ? -2.233 3.616 1.515 1.00 98.62 196 ALA A C 1
ATOM 1487 O O . ALA A 1 196 ? -2.838 4.341 0.716 1.00 98.62 196 ALA A O 1
ATOM 1488 N N . PRO A 1 197 ? -1.501 2.569 1.091 1.00 98.69 197 PRO A N 1
ATOM 1489 C CA . PRO A 1 197 ? -1.370 2.234 -0.321 1.00 98.69 197 PRO A CA 1
ATOM 1490 C C . PRO A 1 197 ? -2.718 1.823 -0.924 1.00 98.69 197 PRO A C 1
ATOM 1492 O O . PRO A 1 197 ? -3.466 1.025 -0.348 1.00 98.69 197 PRO A O 1
ATOM 1495 N N . ILE A 1 198 ? -3.013 2.360 -2.110 1.00 98.88 198 ILE A N 1
ATOM 1496 C CA . ILE A 1 198 ? -4.160 1.938 -2.918 1.00 98.88 198 ILE A CA 1
ATOM 1497 C C . ILE A 1 198 ? -3.805 0.601 -3.575 1.00 98.88 198 ILE A C 1
ATOM 1499 O O . ILE A 1 198 ? -2.745 0.459 -4.176 1.00 98.88 198 ILE A O 1
ATOM 1503 N N . VAL A 1 199 ? -4.700 -0.379 -3.464 1.00 98.81 199 VAL A N 1
ATOM 1504 C CA . VAL A 1 199 ? -4.534 -1.743 -3.987 1.00 98.81 199 VAL A CA 1
ATOM 1505 C C . VAL A 1 199 ? -5.491 -2.071 -5.134 1.00 98.81 199 VAL A C 1
ATOM 1507 O O . VAL A 1 199 ? -5.257 -3.045 -5.843 1.00 98.81 199 VAL A O 1
ATOM 1510 N N . ALA A 1 200 ? -6.544 -1.276 -5.352 1.00 98.81 200 ALA A N 1
ATOM 1511 C CA . ALA A 1 200 ? -7.414 -1.400 -6.524 1.00 98.81 200 ALA A CA 1
ATOM 1512 C C . ALA A 1 200 ? -8.175 -0.108 -6.845 1.00 98.81 200 ALA A C 1
ATOM 1514 O O . ALA A 1 200 ? -8.386 0.738 -5.973 1.00 98.81 200 ALA A O 1
ATOM 1515 N N . THR A 1 201 ? -8.633 0.017 -8.091 1.00 98.56 201 THR A N 1
ATOM 1516 C CA . THR A 1 201 ? -9.456 1.136 -8.574 1.00 98.56 201 THR A CA 1
ATOM 1517 C C . THR A 1 201 ? -10.757 0.644 -9.222 1.00 98.56 201 THR A C 1
ATOM 1519 O O . THR A 1 201 ? -10.829 -0.443 -9.793 1.00 98.56 201 THR A O 1
ATOM 1522 N N . GLY A 1 202 ? -11.814 1.457 -9.136 1.00 97.94 202 GLY A N 1
ATOM 1523 C CA . GLY A 1 202 ? -13.155 1.129 -9.632 1.00 97.94 202 GLY A CA 1
ATOM 1524 C C . GLY A 1 202 ? -13.988 0.261 -8.682 1.00 97.94 202 GLY A C 1
ATOM 1525 O O . GLY A 1 202 ? -13.587 -0.039 -7.559 1.00 97.94 202 GLY A O 1
ATOM 1526 N N . ASP A 1 203 ? -15.179 -0.125 -9.139 1.00 96.31 203 ASP A N 1
ATOM 1527 C CA . ASP A 1 203 ? -16.153 -0.931 -8.379 1.00 96.31 203 ASP A CA 1
ATOM 1528 C C . ASP A 1 203 ? -16.131 -2.426 -8.760 1.00 96.31 203 ASP A C 1
ATOM 1530 O O . ASP A 1 203 ? -17.019 -3.190 -8.389 1.00 96.31 203 ASP A O 1
ATOM 1534 N N . GLY A 1 204 ? -15.097 -2.846 -9.491 1.00 93.44 204 GLY A N 1
ATOM 1535 C CA . GLY A 1 204 ? -14.940 -4.200 -10.009 1.00 93.44 204 GLY A CA 1
ATOM 1536 C C . GLY A 1 204 ? -15.587 -4.430 -11.392 1.00 93.44 204 GLY A C 1
ATOM 1537 O O . GLY A 1 204 ? -16.179 -3.509 -11.960 1.00 93.44 204 GLY A O 1
ATOM 1538 N N . PRO A 1 205 ? -15.463 -5.648 -11.961 1.00 96.88 205 PRO A N 1
ATOM 1539 C CA . PRO A 1 205 ? -14.690 -6.773 -11.428 1.00 96.88 205 PRO A CA 1
ATOM 1540 C C . PRO A 1 205 ? -13.199 -6.427 -11.292 1.00 96.88 205 PRO A C 1
ATOM 1542 O O . PRO A 1 205 ? -12.646 -5.670 -12.091 1.00 96.88 205 PRO A O 1
ATOM 1545 N N . PHE A 1 206 ? -12.563 -6.933 -10.235 1.00 98.38 206 PHE A N 1
ATOM 1546 C CA . PHE A 1 206 ? -11.138 -6.715 -9.992 1.00 98.38 206 PHE A CA 1
ATOM 1547 C C . PHE A 1 206 ? -10.333 -7.735 -10.785 1.00 98.38 206 PHE A C 1
ATOM 1549 O O . PHE A 1 206 ? -10.461 -8.941 -10.574 1.00 98.38 206 PHE A O 1
ATOM 1556 N N . ASP A 1 207 ? -9.518 -7.249 -11.710 1.00 97.81 207 ASP A N 1
ATOM 1557 C CA . ASP A 1 207 ? -8.634 -8.076 -12.507 1.00 97.81 207 ASP A CA 1
ATOM 1558 C C . ASP A 1 207 ? -7.372 -8.386 -11.704 1.00 97.81 207 ASP A C 1
ATOM 1560 O O . ASP A 1 207 ? -6.475 -7.557 -11.585 1.00 97.81 207 ASP A O 1
ATOM 1564 N N . VAL A 1 208 ? -7.324 -9.589 -11.139 1.00 97.38 208 VAL A N 1
ATOM 1565 C CA . VAL A 1 208 ? -6.179 -10.130 -10.387 1.00 97.38 208 VAL A CA 1
ATOM 1566 C C . VAL A 1 208 ? -5.274 -11.019 -11.247 1.00 97.38 208 VAL A C 1
ATOM 1568 O O . VAL A 1 208 ? -4.356 -11.652 -10.734 1.00 97.38 208 VAL A O 1
ATOM 1571 N N . VAL A 1 209 ? -5.559 -11.120 -12.552 1.00 95.94 209 VAL A N 1
ATOM 1572 C CA . VAL A 1 209 ? -4.796 -11.952 -13.493 1.00 95.94 209 VAL A CA 1
ATOM 1573 C C . VAL A 1 209 ? -3.851 -11.085 -14.310 1.00 95.94 209 VAL A C 1
ATOM 1575 O O . VAL A 1 209 ? -2.656 -11.373 -14.372 1.00 95.94 209 VAL A O 1
ATOM 1578 N N . THR A 1 210 ? -4.375 -10.030 -14.940 1.00 96.12 210 THR A N 1
ATOM 1579 C CA . THR A 1 210 ? -3.564 -9.072 -15.706 1.00 96.12 210 THR A CA 1
ATOM 1580 C C . THR A 1 210 ? -3.323 -7.760 -14.970 1.00 96.12 210 THR A C 1
ATOM 1582 O O . THR A 1 210 ? -2.511 -6.964 -15.431 1.00 96.12 210 THR A O 1
ATOM 1585 N N . HIS A 1 211 ? -3.941 -7.588 -13.796 1.00 97.88 211 HIS A N 1
ATOM 1586 C CA . HIS A 1 211 ? -3.749 -6.453 -12.893 1.00 97.88 211 HIS A CA 1
ATOM 1587 C C . HIS A 1 211 ? -4.122 -5.088 -13.480 1.00 97.88 211 HIS A C 1
ATOM 1589 O O . HIS A 1 211 ? -3.689 -4.070 -12.968 1.00 97.88 211 HIS A O 1
ATOM 1595 N N . ALA A 1 212 ? -5.010 -5.019 -14.478 1.00 97.50 212 ALA A N 1
ATOM 1596 C CA . ALA A 1 212 ? -5.343 -3.750 -15.139 1.00 97.50 212 ALA A CA 1
ATOM 1597 C C . ALA A 1 212 ? -5.980 -2.688 -14.212 1.00 97.50 212 ALA A C 1
ATOM 1599 O O . ALA A 1 212 ? -5.957 -1.494 -14.518 1.00 97.50 212 ALA A O 1
ATOM 1600 N N . ASN A 1 213 ? -6.576 -3.109 -13.092 1.00 98.50 213 ASN A N 1
ATOM 1601 C CA . ASN A 1 213 ? -7.176 -2.239 -12.073 1.00 98.50 213 ASN A CA 1
ATOM 1602 C C . ASN A 1 213 ? -6.837 -2.660 -10.632 1.00 98.50 213 ASN A C 1
ATOM 1604 O O . ASN A 1 213 ? -7.504 -2.223 -9.690 1.00 98.50 213 ASN A O 1
ATOM 1608 N N . THR A 1 214 ? -5.812 -3.494 -10.445 1.00 98.75 214 THR A N 1
ATOM 1609 C CA . THR A 1 214 ? -5.346 -3.927 -9.124 1.00 98.75 214 THR A CA 1
ATOM 1610 C C . THR A 1 214 ? -3.833 -3.826 -9.025 1.00 98.75 214 THR A C 1
ATOM 1612 O O . THR A 1 214 ? -3.123 -3.883 -10.018 1.00 98.75 214 THR A O 1
ATOM 1615 N N . HIS A 1 215 ? -3.320 -3.704 -7.810 1.00 98.56 215 HIS A N 1
ATOM 1616 C CA . HIS A 1 215 ? -1.891 -3.817 -7.565 1.00 98.56 215 HIS A CA 1
ATOM 1617 C C . HIS A 1 215 ? -1.396 -5.230 -7.935 1.00 98.56 215 HIS A C 1
ATOM 1619 O O . HIS A 1 215 ? -2.046 -6.209 -7.569 1.00 98.56 215 HIS A O 1
ATOM 1625 N N . ASP A 1 216 ? -0.206 -5.359 -8.544 1.00 97.69 216 ASP A N 1
ATOM 1626 C CA . ASP A 1 216 ? 0.425 -6.606 -9.058 1.00 97.69 216 ASP A CA 1
ATOM 1627 C C . ASP A 1 216 ? 0.592 -7.769 -8.041 1.00 97.69 216 ASP A C 1
ATOM 1629 O O . ASP A 1 216 ? 1.140 -8.836 -8.351 1.00 97.69 216 ASP A O 1
ATOM 1633 N N . ARG A 1 217 ? 0.193 -7.551 -6.786 1.00 97.56 217 ARG A N 1
ATOM 1634 C CA . ARG A 1 217 ? 0.243 -8.527 -5.689 1.00 97.56 217 ARG A CA 1
ATOM 1635 C C . ARG A 1 217 ? -1.129 -8.929 -5.171 1.00 97.56 217 ARG A C 1
ATOM 1637 O O . ARG A 1 217 ? -1.195 -9.822 -4.335 1.00 97.56 217 ARG A O 1
ATOM 1644 N N . VAL A 1 218 ? -2.206 -8.299 -5.622 1.00 98.62 218 VAL A N 1
ATOM 1645 C CA . VAL A 1 218 ? -3.563 -8.635 -5.189 1.00 98.62 218 VAL A CA 1
ATOM 1646 C C . VAL A 1 218 ? -3.969 -9.971 -5.793 1.00 98.62 218 VAL A C 1
ATOM 1648 O O . VAL A 1 218 ? -4.017 -10.116 -7.005 1.00 98.62 218 VAL A O 1
ATOM 1651 N N . LEU A 1 219 ? -4.289 -10.947 -4.952 1.00 98.50 219 LEU A N 1
ATOM 1652 C CA . LEU A 1 219 ? -4.773 -12.261 -5.377 1.00 98.50 219 LEU A CA 1
ATOM 1653 C C . LEU A 1 219 ? -6.298 -12.367 -5.300 1.00 98.50 219 LEU A C 1
ATOM 1655 O O . LEU A 1 219 ? -6.900 -13.108 -6.072 1.00 98.50 219 LEU A O 1
ATOM 1659 N N . ALA A 1 220 ? -6.922 -11.636 -4.376 1.00 98.25 220 ALA A N 1
ATOM 1660 C CA . ALA A 1 220 ? -8.371 -11.573 -4.233 1.00 98.25 220 ALA A CA 1
ATOM 1661 C C . ALA A 1 220 ? -8.789 -10.296 -3.498 1.00 98.25 220 ALA A C 1
ATOM 1663 O O . ALA A 1 220 ? -8.081 -9.824 -2.609 1.00 98.25 220 ALA A O 1
ATOM 1664 N N . ILE A 1 221 ? -9.965 -9.772 -3.843 1.00 98.69 221 ILE A N 1
ATOM 1665 C CA . ILE A 1 221 ? -10.642 -8.687 -3.129 1.00 98.69 221 ILE A CA 1
ATOM 1666 C C . ILE A 1 221 ? -12.063 -9.143 -2.816 1.00 98.69 221 ILE A C 1
ATOM 1668 O O . ILE A 1 221 ? -12.778 -9.606 -3.703 1.00 98.69 221 ILE A O 1
ATOM 1672 N N . ASP A 1 222 ? -12.473 -8.962 -1.565 1.00 98.25 222 ASP A N 1
ATOM 1673 C CA . ASP A 1 222 ? -13.834 -9.185 -1.098 1.00 98.25 222 ASP A CA 1
ATOM 1674 C C . ASP A 1 222 ? -14.383 -7.877 -0.520 1.00 98.25 222 ASP A C 1
ATOM 1676 O O . ASP A 1 222 ? -13.987 -7.434 0.558 1.00 98.25 222 ASP A O 1
ATOM 1680 N N . THR A 1 223 ? -15.294 -7.239 -1.254 1.00 97.94 223 THR A N 1
ATOM 1681 C CA . THR A 1 223 ? -15.919 -5.968 -0.857 1.00 97.94 223 THR A CA 1
ATOM 1682 C C . THR A 1 223 ? -17.125 -6.149 0.061 1.00 97.94 223 THR A C 1
ATOM 1684 O O . THR A 1 223 ? -17.698 -5.157 0.500 1.00 97.94 223 THR A O 1
ATOM 1687 N N . VAL A 1 224 ? -17.545 -7.390 0.326 1.00 97.31 224 VAL A N 1
ATOM 1688 C CA . VAL A 1 224 ? -18.599 -7.705 1.300 1.00 97.31 224 VAL A CA 1
ATOM 1689 C C . VAL A 1 224 ? -17.971 -7.873 2.677 1.00 97.31 224 VAL A C 1
ATOM 1691 O O . VAL A 1 224 ? -18.397 -7.230 3.632 1.00 97.31 224 VAL A O 1
ATOM 1694 N N . ASN A 1 225 ? -16.915 -8.683 2.763 1.00 98.06 225 ASN A N 1
ATOM 1695 C CA . ASN A 1 225 ? -16.167 -8.905 4.001 1.00 98.06 225 ASN A CA 1
ATOM 1696 C C . ASN A 1 225 ? -15.082 -7.847 4.250 1.00 98.06 225 ASN A C 1
ATOM 1698 O O . ASN A 1 225 ? -14.476 -7.839 5.318 1.00 98.06 225 ASN A O 1
ATOM 1702 N N . MET A 1 226 ? -14.859 -6.945 3.287 1.00 98.44 226 MET A N 1
ATOM 1703 C CA . MET A 1 226 ? -13.858 -5.878 3.341 1.00 98.44 226 MET A CA 1
ATOM 1704 C C . MET A 1 226 ? -12.452 -6.428 3.600 1.00 98.44 226 MET A C 1
ATOM 1706 O O . MET A 1 226 ? -11.761 -6.010 4.528 1.00 98.44 226 MET A O 1
ATOM 1710 N N . THR A 1 227 ? -12.010 -7.358 2.751 1.00 98.81 227 THR A N 1
ATOM 1711 C CA . THR A 1 227 ? -10.675 -7.967 2.838 1.00 98.81 227 THR A CA 1
ATOM 1712 C C . THR A 1 227 ? -9.966 -8.003 1.493 1.00 98.81 227 THR A C 1
ATOM 1714 O O . THR A 1 227 ? -10.606 -8.106 0.446 1.00 98.81 227 THR A O 1
ATOM 1717 N N . VAL 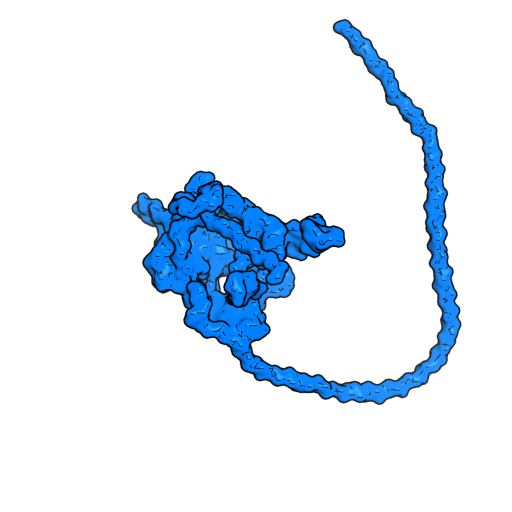A 1 228 ? -8.636 -7.979 1.526 1.00 98.81 228 VAL A N 1
ATOM 1718 C CA . VAL A 1 228 ? -7.780 -8.200 0.357 1.00 98.81 228 VAL A CA 1
ATOM 1719 C C . VAL A 1 228 ? -6.702 -9.227 0.685 1.00 98.81 228 VAL A C 1
ATOM 1721 O O . VAL A 1 228 ? -6.067 -9.144 1.736 1.00 98.81 228 VAL A O 1
ATOM 1724 N N . ASP A 1 229 ? -6.486 -10.176 -0.222 1.00 98.75 229 ASP A N 1
ATOM 1725 C CA . ASP A 1 229 ? -5.392 -11.142 -0.147 1.00 98.75 229 ASP A CA 1
ATOM 1726 C C . ASP A 1 229 ? -4.231 -10.645 -1.006 1.00 98.75 229 ASP A C 1
ATOM 1728 O O . ASP A 1 229 ? -4.376 -10.447 -2.212 1.00 98.75 229 ASP A O 1
ATOM 1732 N N . LEU A 1 230 ? -3.073 -10.436 -0.384 1.00 98.56 230 LEU A N 1
ATOM 1733 C CA . LEU A 1 230 ? -1.866 -9.936 -1.035 1.00 98.56 230 LEU A CA 1
ATOM 1734 C C . LEU A 1 230 ? -0.777 -11.005 -1.022 1.00 98.56 230 LEU A C 1
ATOM 1736 O O . LEU A 1 230 ? -0.401 -11.501 0.040 1.00 98.56 230 LEU A O 1
ATOM 1740 N N . LEU A 1 231 ? -0.229 -11.319 -2.194 1.00 98.00 231 LEU A N 1
ATOM 1741 C CA . LEU A 1 231 ? 0.952 -12.158 -2.357 1.00 98.00 231 LEU A CA 1
ATOM 1742 C C . LEU A 1 231 ? 2.123 -11.542 -1.583 1.00 98.00 231 LEU A C 1
ATOM 1744 O O . LEU A 1 231 ? 2.613 -10.470 -1.953 1.00 98.00 231 LEU A O 1
ATOM 1748 N N . PHE A 1 232 ? 2.616 -12.218 -0.547 1.00 96.12 232 PHE A N 1
ATOM 1749 C CA . PHE A 1 232 ? 3.799 -11.751 0.177 1.00 96.12 232 PHE A CA 1
ATOM 1750 C C . PHE A 1 232 ? 5.095 -12.143 -0.541 1.00 96.12 232 PHE A C 1
ATOM 1752 O O . PHE A 1 232 ? 5.127 -13.003 -1.424 1.00 96.12 232 PHE A O 1
ATOM 1759 N N . ILE A 1 233 ? 6.190 -11.488 -0.169 1.00 93.56 233 ILE A N 1
ATOM 1760 C CA . ILE A 1 233 ? 7.552 -11.883 -0.530 1.00 93.56 233 ILE A CA 1
ATOM 1761 C C . ILE A 1 233 ? 8.084 -12.748 0.598 1.00 93.56 233 ILE A C 1
ATOM 1763 O O . ILE A 1 233 ? 7.982 -12.369 1.759 1.00 93.56 233 ILE A O 1
ATOM 1767 N N . GLN A 1 234 ? 8.647 -13.899 0.248 1.00 90.06 234 GLN A N 1
ATOM 1768 C CA . GLN A 1 234 ? 9.405 -14.733 1.170 1.00 90.06 234 GLN A CA 1
ATOM 1769 C C . GLN A 1 234 ? 10.887 -14.444 0.947 1.00 90.06 234 GLN A C 1
ATOM 1771 O O . GLN A 1 234 ? 11.368 -14.517 -0.184 1.00 90.06 234 GLN A O 1
ATOM 1776 N N . ALA A 1 235 ? 11.586 -14.090 2.013 1.00 85.81 235 ALA A N 1
ATOM 1777 C CA . ALA A 1 235 ? 12.992 -13.730 2.005 1.00 85.81 235 ALA A CA 1
ATOM 1778 C C . ALA A 1 235 ? 13.713 -14.360 3.200 1.00 85.81 235 ALA A C 1
ATOM 1780 O O . ALA A 1 235 ? 13.107 -14.977 4.079 1.00 85.81 235 ALA A O 1
ATOM 1781 N N . PHE A 1 236 ? 15.029 -14.189 3.232 1.00 83.62 236 PHE A N 1
ATOM 1782 C CA . PHE A 1 236 ? 15.878 -14.668 4.309 1.00 83.62 236 PHE A CA 1
ATOM 1783 C C . PHE A 1 236 ? 16.765 -13.533 4.812 1.00 83.62 236 PHE A C 1
ATOM 1785 O O . PHE A 1 236 ? 17.348 -12.787 4.027 1.00 83.62 236 PHE A O 1
ATOM 1792 N N . SER A 1 237 ? 16.846 -13.374 6.130 1.00 79.69 237 SER A N 1
ATOM 1793 C CA . SER A 1 237 ? 17.623 -12.317 6.768 1.00 79.69 237 SER A CA 1
ATOM 1794 C C . SER A 1 237 ? 18.114 -12.754 8.135 1.00 79.69 237 SER A C 1
ATOM 1796 O O . SER A 1 237 ? 17.351 -13.294 8.934 1.00 79.69 237 SER A O 1
ATOM 1798 N N . ALA A 1 238 ? 19.397 -12.513 8.418 1.00 82.00 238 ALA A N 1
ATOM 1799 C CA . ALA A 1 238 ? 20.024 -12.824 9.704 1.00 82.00 238 ALA A CA 1
ATOM 1800 C C . ALA A 1 238 ? 19.745 -14.264 10.202 1.00 82.00 238 ALA A C 1
ATOM 1802 O O . ALA A 1 238 ? 19.468 -14.483 11.383 1.00 82.00 238 ALA A O 1
ATOM 1803 N N . GLY A 1 239 ? 19.784 -15.247 9.294 1.00 84.69 239 GLY A N 1
ATOM 1804 C CA . GLY A 1 239 ? 19.549 -16.656 9.627 1.00 84.69 239 GLY A CA 1
ATOM 1805 C C . GLY A 1 239 ? 18.076 -17.036 9.819 1.00 84.69 239 GLY A C 1
ATOM 1806 O O . GLY A 1 239 ? 17.796 -18.139 10.285 1.00 84.69 239 GLY A O 1
ATOM 1807 N N . LYS A 1 240 ? 17.137 -16.137 9.511 1.00 85.19 240 LYS A N 1
ATOM 1808 C CA . LYS A 1 240 ? 15.700 -16.347 9.692 1.00 85.19 240 LYS A CA 1
ATOM 1809 C C . LYS A 1 240 ? 14.950 -16.080 8.402 1.00 85.19 240 LYS A C 1
ATOM 1811 O O . LYS A 1 240 ? 15.248 -15.134 7.676 1.00 85.19 240 LYS A O 1
ATOM 1816 N N . GLU A 1 241 ? 13.932 -16.888 8.161 1.00 86.38 241 GLU A N 1
ATOM 1817 C CA . GLU A 1 241 ? 12.935 -16.571 7.154 1.00 86.38 241 GLU A CA 1
ATOM 1818 C C . GLU A 1 241 ? 12.144 -15.330 7.581 1.00 86.38 241 GLU A C 1
ATOM 1820 O O . GLU A 1 241 ? 11.760 -15.182 8.746 1.00 86.38 241 GLU A O 1
ATOM 1825 N N . VAL A 1 242 ? 11.922 -14.429 6.631 1.00 88.38 242 VAL A N 1
ATOM 1826 C CA . VAL A 1 242 ? 11.106 -13.232 6.801 1.00 88.38 242 VAL A CA 1
ATOM 1827 C C . VAL A 1 242 ? 10.131 -13.168 5.641 1.00 88.38 242 VAL A C 1
ATOM 1829 O O . VAL A 1 242 ? 10.519 -13.320 4.485 1.00 88.38 242 VAL A O 1
ATOM 1832 N N . ILE A 1 243 ? 8.870 -12.897 5.951 1.00 91.88 243 ILE A N 1
ATOM 1833 C CA . ILE A 1 243 ? 7.869 -12.560 4.947 1.00 91.88 243 ILE A CA 1
ATOM 1834 C C . ILE A 1 243 ? 7.512 -11.085 5.061 1.00 91.88 243 ILE A C 1
ATOM 1836 O O . ILE A 1 243 ? 7.439 -10.541 6.164 1.00 91.88 243 ILE A O 1
ATOM 1840 N N . TYR A 1 244 ? 7.296 -10.429 3.928 1.00 92.94 244 TYR A N 1
ATOM 1841 C CA . TYR A 1 244 ? 6.910 -9.024 3.913 1.00 92.94 244 TYR A CA 1
ATOM 1842 C C . TYR A 1 244 ? 6.022 -8.682 2.719 1.00 92.94 244 TYR A C 1
ATOM 1844 O O . TYR A 1 244 ? 5.970 -9.400 1.720 1.00 92.94 244 TYR A O 1
ATOM 1852 N N . LEU A 1 245 ? 5.299 -7.573 2.848 1.00 93.81 245 LEU A N 1
ATOM 1853 C CA . LEU A 1 245 ? 4.508 -6.976 1.779 1.00 93.81 245 LEU A CA 1
ATOM 1854 C C . LEU A 1 245 ? 5.263 -5.770 1.225 1.00 93.81 245 LEU A C 1
ATOM 1856 O O . LEU A 1 245 ? 5.882 -5.026 1.984 1.00 93.81 245 LEU A O 1
ATOM 1860 N N . SER A 1 246 ? 5.192 -5.582 -0.089 1.00 94.06 246 SER A N 1
ATOM 1861 C CA . SER A 1 246 ? 5.746 -4.418 -0.777 1.00 94.06 246 SER A CA 1
ATOM 1862 C C . SER A 1 246 ? 4.646 -3.767 -1.606 1.00 94.06 246 SER A C 1
ATOM 1864 O O . SER A 1 246 ? 3.922 -4.466 -2.317 1.00 94.06 246 SER A O 1
ATOM 1866 N N . PHE A 1 247 ? 4.503 -2.449 -1.460 1.00 97.06 247 PHE A N 1
ATOM 1867 C CA . PHE A 1 247 ? 3.403 -1.668 -2.036 1.00 97.06 247 PHE A CA 1
ATOM 1868 C C . PHE A 1 247 ? 3.899 -0.569 -2.975 1.00 97.06 247 PHE A C 1
ATOM 1870 O O . PHE A 1 247 ? 3.394 -0.415 -4.082 1.00 97.06 247 PHE A O 1
ATOM 1877 N N . ASP A 1 248 ? 4.942 0.161 -2.578 1.00 97.06 248 ASP A N 1
ATOM 1878 C CA . ASP A 1 248 ? 5.462 1.293 -3.337 1.00 97.06 248 ASP A CA 1
ATOM 1879 C C . ASP A 1 248 ? 6.992 1.311 -3.326 1.00 97.06 248 ASP A C 1
ATOM 1881 O O . ASP A 1 248 ? 7.625 0.946 -2.335 1.00 97.06 248 ASP A O 1
ATOM 1885 N N . SER A 1 249 ? 7.596 1.772 -4.421 1.00 94.81 249 SER A N 1
ATOM 1886 C CA . SER A 1 249 ? 9.046 1.925 -4.551 1.00 94.81 249 SER A CA 1
ATOM 1887 C C . SER A 1 249 ? 9.415 3.173 -5.346 1.00 94.81 249 SER A C 1
ATOM 1889 O O . SER A 1 249 ? 8.751 3.523 -6.319 1.00 94.81 249 SER A O 1
ATOM 1891 N N . SER A 1 250 ? 10.510 3.831 -4.963 1.00 93.31 250 SER A N 1
ATOM 1892 C CA . SER A 1 250 ? 11.051 4.991 -5.679 1.00 93.31 250 SER A CA 1
ATOM 1893 C C . SER A 1 250 ? 11.962 4.631 -6.859 1.00 93.31 250 SER A C 1
ATOM 1895 O O . SER A 1 250 ? 12.417 5.535 -7.547 1.00 93.31 250 SER A O 1
ATOM 1897 N N . SER A 1 251 ? 12.262 3.347 -7.089 1.00 93.00 251 SER A N 1
ATOM 1898 C CA . SER A 1 251 ? 13.093 2.861 -8.208 1.00 93.00 251 SER A CA 1
ATOM 1899 C C . SER A 1 251 ? 12.274 1.941 -9.106 1.00 93.00 251 SER A C 1
ATOM 1901 O O . SER A 1 251 ? 11.524 1.093 -8.614 1.00 93.00 251 SER A O 1
ATOM 1903 N N . GLU A 1 252 ? 12.434 2.086 -10.423 1.00 93.62 252 GLU A N 1
ATOM 1904 C CA . GLU A 1 252 ? 11.750 1.231 -11.394 1.00 93.62 252 GLU A CA 1
ATOM 1905 C C . GLU A 1 252 ? 12.194 -0.228 -11.269 1.00 93.62 252 GLU A C 1
ATOM 1907 O O . GLU A 1 252 ? 11.356 -1.126 -11.301 1.00 93.62 252 GLU A O 1
ATOM 1912 N N . GLU A 1 253 ? 13.486 -0.487 -11.066 1.00 92.25 253 GLU A N 1
ATOM 1913 C CA . GLU A 1 253 ? 14.032 -1.835 -10.901 1.00 92.25 253 GLU A CA 1
ATOM 1914 C C . GLU A 1 253 ? 13.457 -2.524 -9.666 1.00 92.25 253 GLU A C 1
ATOM 1916 O O . GLU A 1 253 ? 13.003 -3.666 -9.750 1.00 92.25 253 GLU A O 1
ATOM 1921 N N . ALA A 1 254 ? 13.428 -1.825 -8.530 1.00 91.69 254 ALA A N 1
ATOM 1922 C CA . ALA A 1 254 ? 12.849 -2.355 -7.302 1.00 91.69 254 ALA A CA 1
ATOM 1923 C C . ALA A 1 254 ? 11.333 -2.562 -7.442 1.00 91.69 254 ALA A C 1
ATOM 1925 O O . ALA A 1 254 ? 10.841 -3.639 -7.115 1.00 91.69 254 ALA A O 1
ATOM 1926 N N . ALA A 1 255 ? 10.600 -1.591 -8.001 1.00 95.19 255 ALA A N 1
ATOM 1927 C CA . ALA A 1 255 ? 9.165 -1.723 -8.265 1.00 95.19 255 ALA A CA 1
ATOM 1928 C C . ALA A 1 255 ? 8.859 -2.929 -9.168 1.00 95.19 255 ALA A C 1
ATOM 1930 O O . ALA A 1 255 ? 7.926 -3.690 -8.924 1.00 95.19 255 ALA A O 1
ATOM 1931 N N . VAL A 1 256 ? 9.686 -3.164 -10.186 1.00 95.38 256 VAL A N 1
ATOM 1932 C CA . VAL A 1 256 ? 9.561 -4.325 -11.064 1.00 95.38 256 VAL A CA 1
ATOM 1933 C C . VAL A 1 256 ? 9.848 -5.618 -10.321 1.00 95.38 256 VAL A C 1
ATOM 1935 O O . VAL A 1 256 ? 9.035 -6.538 -10.380 1.00 95.38 256 VAL A O 1
ATOM 1938 N N . LEU A 1 257 ? 10.980 -5.741 -9.634 1.00 93.75 257 LEU A N 1
ATOM 1939 C CA . LEU A 1 257 ? 11.359 -6.989 -8.965 1.00 93.75 257 LEU A CA 1
ATOM 1940 C C . LEU A 1 257 ? 10.393 -7.341 -7.831 1.00 93.75 257 LEU A C 1
ATOM 1942 O O . LEU A 1 257 ? 9.977 -8.495 -7.717 1.00 93.75 257 LEU A O 1
ATOM 1946 N N . GLU A 1 258 ? 9.968 -6.342 -7.065 1.00 93.12 258 GLU A N 1
ATOM 1947 C CA . GLU A 1 258 ? 9.049 -6.518 -5.949 1.00 93.12 258 GLU A CA 1
ATOM 1948 C C . GLU A 1 258 ? 7.576 -6.459 -6.345 1.00 93.12 258 GLU A C 1
ATOM 1950 O O . GLU A 1 258 ? 6.752 -6.774 -5.497 1.00 93.12 258 GLU A O 1
ATOM 1955 N N . ARG A 1 259 ? 7.219 -6.181 -7.607 1.00 96.12 259 ARG A N 1
ATOM 1956 C CA . ARG A 1 259 ? 5.817 -6.021 -8.048 1.00 96.12 259 ARG A CA 1
ATOM 1957 C C . ARG A 1 259 ? 5.076 -4.939 -7.253 1.00 96.12 259 ARG A C 1
ATOM 1959 O O . ARG A 1 259 ? 3.966 -5.163 -6.779 1.00 96.12 259 ARG A O 1
ATOM 1966 N N . SER A 1 260 ? 5.729 -3.800 -7.083 1.00 96.94 260 SER A N 1
ATOM 1967 C CA . SER A 1 260 ? 5.235 -2.649 -6.328 1.00 96.94 260 SER A CA 1
ATOM 1968 C C . SER A 1 260 ? 4.850 -1.522 -7.281 1.00 96.94 260 SER A C 1
ATOM 1970 O O . SER A 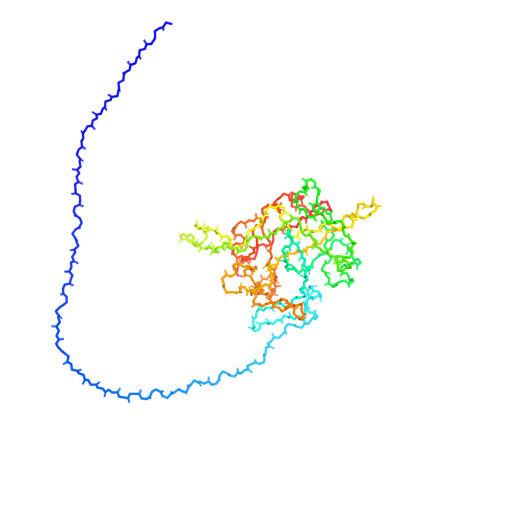1 260 ? 5.301 -1.473 -8.429 1.00 96.94 260 SER A O 1
ATOM 1972 N N . THR A 1 261 ? 4.065 -0.572 -6.792 1.00 98.38 261 THR A N 1
ATOM 1973 C CA . THR A 1 261 ? 3.789 0.678 -7.500 1.00 98.38 261 THR A CA 1
ATOM 1974 C C . THR A 1 261 ? 5.054 1.527 -7.575 1.00 98.38 261 THR A C 1
ATOM 1976 O O . THR A 1 261 ? 5.687 1.823 -6.562 1.00 98.38 261 THR A O 1
ATOM 1979 N N . PHE A 1 262 ? 5.451 1.932 -8.779 1.00 98.19 262 PHE A N 1
ATOM 1980 C CA . PHE A 1 262 ? 6.549 2.878 -8.936 1.00 98.19 262 PHE A CA 1
ATOM 1981 C C . PHE A 1 262 ? 6.090 4.298 -8.602 1.00 98.19 262 PHE A C 1
ATOM 1983 O O . PHE A 1 262 ? 5.328 4.909 -9.353 1.00 98.19 262 PHE A O 1
ATOM 1990 N N . THR A 1 263 ? 6.602 4.823 -7.495 1.00 97.75 263 THR A N 1
ATOM 1991 C CA . THR A 1 263 ? 6.207 6.091 -6.883 1.00 97.75 263 THR A CA 1
ATOM 1992 C C . THR A 1 263 ? 7.454 6.969 -6.705 1.00 97.75 263 THR A C 1
ATOM 1994 O O . THR A 1 263 ? 8.037 7.025 -5.618 1.00 97.75 263 THR A O 1
ATOM 1997 N N . PRO A 1 264 ? 7.902 7.668 -7.769 1.00 94.56 264 PRO A N 1
ATOM 1998 C CA . PRO A 1 264 ? 9.193 8.364 -7.792 1.00 94.56 264 PRO A CA 1
ATOM 1999 C C . PRO A 1 264 ? 9.295 9.499 -6.771 1.00 94.56 264 PRO A C 1
ATOM 2001 O O . PRO A 1 264 ? 10.381 9.795 -6.282 1.00 94.56 264 PRO A O 1
ATOM 2004 N N . VAL A 1 265 ? 8.170 10.108 -6.375 1.00 92.88 265 VAL A N 1
ATOM 2005 C CA . VAL A 1 265 ? 8.171 11.178 -5.365 1.00 92.88 265 VAL A CA 1
ATOM 2006 C C . VAL A 1 265 ? 8.735 10.711 -4.015 1.00 92.88 265 VAL A C 1
ATOM 2008 O O . VAL A 1 265 ? 9.267 11.523 -3.263 1.00 92.88 265 VAL A O 1
ATOM 2011 N N . LEU A 1 266 ? 8.717 9.401 -3.728 1.00 91.62 266 LEU A N 1
ATOM 2012 C CA . LEU A 1 266 ? 9.325 8.836 -2.520 1.00 91.62 266 LEU A CA 1
ATOM 2013 C C . LEU A 1 266 ? 10.855 9.024 -2.471 1.00 91.62 266 LEU A C 1
ATOM 2015 O O . LEU A 1 266 ? 11.442 9.007 -1.388 1.00 91.62 266 LEU A O 1
ATOM 2019 N N . GLU A 1 267 ? 11.517 9.266 -3.606 1.00 88.62 267 GLU A N 1
ATOM 2020 C CA . GLU A 1 267 ? 12.947 9.599 -3.640 1.00 88.62 267 GLU A CA 1
ATOM 2021 C C . GLU A 1 267 ? 13.249 10.949 -2.963 1.00 88.62 267 GLU A C 1
ATOM 2023 O O . GLU A 1 267 ? 14.331 11.136 -2.398 1.00 88.62 267 GLU A O 1
ATOM 2028 N N . LEU A 1 268 ? 12.273 11.863 -2.954 1.00 87.94 268 LEU A N 1
ATOM 2029 C CA . LEU A 1 268 ? 12.398 13.219 -2.415 1.00 87.94 268 LEU A CA 1
ATOM 2030 C C . LEU A 1 268 ? 12.154 13.304 -0.901 1.00 87.94 268 LEU A C 1
ATOM 2032 O O . LEU A 1 268 ? 12.389 14.350 -0.297 1.00 87.94 268 LEU A O 1
ATOM 2036 N N . LEU A 1 269 ? 11.699 12.218 -0.267 1.00 86.25 269 LEU A N 1
ATOM 2037 C CA . LEU A 1 269 ? 11.485 12.172 1.182 1.00 86.25 269 LEU A CA 1
ATOM 2038 C C . LEU A 1 269 ? 12.768 12.528 1.927 1.00 86.25 269 LEU A C 1
ATOM 2040 O O . LEU A 1 269 ? 13.848 12.059 1.568 1.00 86.25 269 LEU A O 1
ATOM 2044 N N . SER A 1 270 ? 12.677 13.267 3.029 1.00 74.38 270 SER A N 1
ATOM 2045 C CA . SER A 1 270 ? 13.868 13.653 3.789 1.00 74.38 270 SER A CA 1
ATOM 2046 C C . SER A 1 270 ? 14.698 12.419 4.188 1.00 74.38 270 SER A C 1
ATOM 2048 O O . SER A 1 270 ? 14.218 11.523 4.895 1.00 74.38 270 SER A O 1
ATOM 2050 N N . PHE A 1 271 ? 15.947 12.362 3.712 1.00 65.62 271 PHE A N 1
ATOM 2051 C CA . PHE A 1 271 ? 16.926 11.332 4.059 1.00 65.62 271 PHE A CA 1
ATOM 2052 C C . PHE A 1 271 ? 18.070 11.977 4.830 1.00 65.62 271 PHE A C 1
ATOM 2054 O O . PHE A 1 271 ? 18.738 12.864 4.302 1.00 65.62 271 PHE A O 1
ATOM 2061 N N . PRO A 1 272 ? 18.332 11.549 6.068 1.00 54.75 272 PRO A N 1
ATOM 2062 C CA . PRO A 1 272 ? 19.403 12.115 6.864 1.00 54.75 272 PRO A CA 1
ATOM 2063 C C . PRO A 1 272 ? 20.741 11.462 6.489 1.00 54.75 272 PRO A C 1
ATOM 2065 O O . PRO A 1 272 ? 21.349 10.842 7.345 1.00 54.75 272 PRO A O 1
ATOM 2068 N N . ASN A 1 273 ? 21.188 11.535 5.227 1.00 53.16 273 ASN A N 1
ATOM 2069 C CA . ASN A 1 273 ? 22.509 11.064 4.760 1.00 53.16 273 ASN A CA 1
ATOM 2070 C C . ASN A 1 273 ? 23.005 9.730 5.384 1.00 53.16 273 ASN A C 1
ATOM 2072 O O . ASN A 1 273 ? 24.178 9.598 5.721 1.00 53.16 273 ASN A O 1
ATOM 2076 N N . GLY A 1 274 ? 22.118 8.749 5.594 1.00 48.00 274 GLY A N 1
ATOM 2077 C CA . GLY A 1 274 ? 22.454 7.442 6.181 1.00 48.00 274 GLY A CA 1
ATOM 2078 C C . GLY A 1 274 ? 22.605 7.398 7.712 1.00 48.00 274 GLY A C 1
ATOM 2079 O O . GLY A 1 274 ? 22.886 6.337 8.261 1.00 48.00 274 GLY A O 1
ATOM 2080 N N . ALA A 1 275 ? 22.395 8.502 8.430 1.00 47.81 275 ALA A N 1
ATOM 2081 C CA . ALA A 1 275 ? 22.459 8.556 9.889 1.00 47.81 275 ALA A CA 1
ATOM 2082 C C . ALA A 1 275 ? 21.108 8.209 10.547 1.00 47.81 275 ALA A C 1
ATOM 2084 O O . ALA A 1 275 ? 20.042 8.614 10.083 1.00 47.81 275 ALA A O 1
ATOM 2085 N N . PHE A 1 276 ? 21.134 7.534 11.701 1.00 54.44 276 PHE A N 1
ATOM 2086 C CA . PHE A 1 276 ? 19.956 7.300 12.554 1.00 54.44 276 PHE A CA 1
ATOM 2087 C C . PHE A 1 276 ? 19.487 8.595 13.253 1.00 54.44 276 PHE A C 1
ATOM 2089 O O . PHE A 1 276 ? 19.439 8.680 14.478 1.00 54.44 276 PHE A O 1
ATOM 2096 N N . ARG A 1 277 ? 19.151 9.640 12.490 1.00 58.88 277 ARG A N 1
ATOM 2097 C CA . ARG A 1 277 ? 18.603 10.891 13.031 1.00 58.88 277 ARG A CA 1
ATOM 2098 C C . ARG A 1 277 ? 17.080 10.815 13.177 1.00 58.88 277 ARG A C 1
ATOM 2100 O O . ARG A 1 277 ? 16.415 9.980 12.552 1.00 58.88 277 ARG A O 1
ATOM 2107 N N . ARG A 1 278 ? 16.537 11.681 14.040 1.00 62.09 278 ARG A N 1
ATOM 2108 C CA . ARG A 1 278 ? 15.098 11.783 14.359 1.00 62.09 278 ARG A CA 1
ATOM 2109 C C . ARG A 1 278 ? 14.289 12.580 13.320 1.00 62.09 278 ARG A C 1
ATOM 2111 O O . ARG A 1 278 ? 13.069 12.496 13.324 1.00 62.09 278 ARG A O 1
ATOM 2118 N N . ASP A 1 279 ? 14.964 13.331 12.455 1.00 64.31 279 ASP A N 1
ATOM 2119 C CA . ASP A 1 279 ? 14.406 14.266 11.462 1.00 64.31 279 ASP A CA 1
ATOM 2120 C C . ASP A 1 279 ? 14.150 13.636 10.077 1.00 64.31 279 ASP A C 1
ATOM 2122 O O . ASP A 1 279 ? 13.460 14.225 9.249 1.00 64.31 279 ASP A O 1
ATOM 2126 N N . GLY A 1 280 ? 14.674 12.436 9.819 1.00 62.06 280 GLY A N 1
ATOM 2127 C CA . GLY A 1 280 ? 14.435 11.699 8.578 1.00 62.06 280 GLY A CA 1
ATOM 2128 C C . GLY A 1 280 ? 13.069 11.014 8.515 1.00 62.06 280 GLY A C 1
ATOM 2129 O O . GLY A 1 280 ? 12.524 10.619 9.548 1.00 62.06 280 GLY A O 1
ATOM 2130 N N . THR A 1 281 ? 12.572 10.799 7.295 1.00 65.00 281 THR A N 1
ATOM 2131 C CA . THR A 1 281 ? 11.364 9.993 7.008 1.00 65.00 281 THR A CA 1
ATOM 2132 C C . THR A 1 281 ? 11.721 8.578 6.559 1.00 65.00 281 THR A C 1
ATOM 2134 O O . THR A 1 281 ? 10.979 7.631 6.795 1.00 65.00 281 THR A O 1
ATOM 2137 N N . ARG A 1 282 ? 12.891 8.425 5.934 1.00 67.06 282 ARG A N 1
ATOM 2138 C CA . ARG A 1 282 ? 13.406 7.157 5.410 1.00 67.06 282 ARG A CA 1
ATOM 2139 C C . ARG A 1 282 ? 14.362 6.481 6.405 1.00 67.06 282 ARG A C 1
ATOM 2141 O O . ARG A 1 282 ? 15.060 7.152 7.171 1.00 67.06 282 ARG A O 1
ATOM 2148 N N . ALA A 1 283 ? 14.401 5.151 6.378 1.00 59.59 283 ALA A N 1
ATOM 2149 C CA . ALA A 1 283 ? 15.450 4.332 6.992 1.00 59.59 283 ALA A CA 1
ATOM 2150 C C . ALA A 1 283 ? 16.415 3.809 5.906 1.00 59.59 283 ALA A C 1
ATOM 2152 O O . ALA A 1 283 ? 16.181 4.037 4.720 1.00 59.59 283 ALA A O 1
ATOM 2153 N N . ALA A 1 284 ? 17.519 3.165 6.300 1.00 54.91 284 ALA A N 1
ATOM 2154 C CA . ALA A 1 284 ? 18.467 2.567 5.356 1.00 54.91 284 ALA A CA 1
ATOM 2155 C C . ALA A 1 284 ? 17.789 1.515 4.456 1.00 54.91 284 ALA A C 1
ATOM 2157 O O . ALA A 1 284 ? 16.828 0.867 4.871 1.00 54.91 284 ALA A O 1
ATOM 2158 N N . ILE A 1 285 ? 18.303 1.348 3.234 1.00 56.56 285 ILE A N 1
ATOM 2159 C CA . ILE A 1 285 ? 17.861 0.298 2.309 1.00 56.56 285 ILE A CA 1
ATOM 2160 C C . ILE A 1 285 ? 18.246 -1.062 2.898 1.00 56.56 285 ILE A C 1
ATOM 2162 O O . ILE A 1 285 ? 19.420 -1.308 3.172 1.00 56.56 285 ILE A O 1
ATOM 2166 N N . PHE A 1 286 ? 17.267 -1.954 3.042 1.00 52.53 286 PHE A N 1
ATOM 2167 C CA . PHE A 1 286 ? 17.505 -3.373 3.289 1.00 52.53 286 PHE A CA 1
ATOM 2168 C C . PHE A 1 286 ? 17.354 -4.109 1.959 1.00 52.53 286 PHE A C 1
ATOM 2170 O O . PHE A 1 286 ? 16.246 -4.431 1.543 1.00 52.53 286 PHE A O 1
ATOM 2177 N N . ALA A 1 287 ? 18.466 -4.322 1.257 1.00 48.03 287 ALA A N 1
ATOM 2178 C CA . ALA A 1 287 ? 18.468 -5.162 0.067 1.00 48.03 287 ALA A CA 1
ATOM 2179 C C . ALA A 1 287 ? 18.545 -6.632 0.501 1.00 48.03 287 ALA A C 1
ATOM 2181 O O . ALA A 1 287 ? 19.552 -7.056 1.069 1.00 48.03 287 ALA A O 1
ATOM 2182 N N . PHE A 1 288 ? 17.497 -7.411 0.230 1.00 48.28 288 PHE A N 1
ATOM 2183 C CA . PHE A 1 288 ? 17.546 -8.866 0.362 1.00 48.28 288 PHE A CA 1
ATOM 2184 C C . PHE A 1 288 ? 18.105 -9.446 -0.941 1.00 48.28 288 PHE A C 1
ATOM 2186 O O . PHE A 1 288 ? 17.370 -9.715 -1.888 1.00 48.28 288 PHE A O 1
ATOM 2193 N N . ALA A 1 289 ? 19.429 -9.578 -1.017 1.00 42.22 289 ALA A N 1
ATOM 2194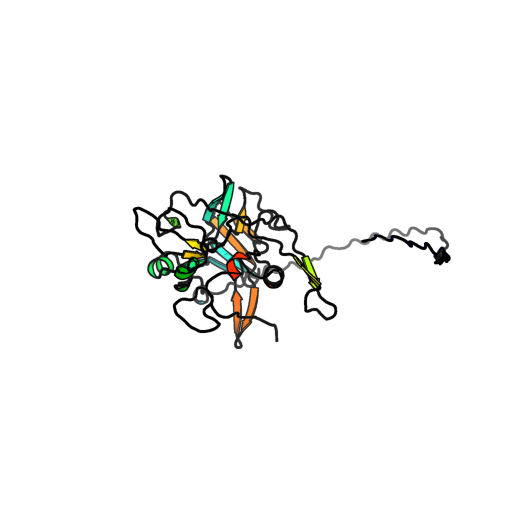 C CA . ALA A 1 289 ? 20.071 -10.361 -2.064 1.00 42.22 289 ALA A CA 1
ATOM 2195 C C . ALA A 1 289 ? 20.156 -11.812 -1.580 1.00 42.22 289 ALA A C 1
ATOM 2197 O O . ALA A 1 289 ? 20.717 -12.068 -0.516 1.00 42.22 289 ALA A O 1
ATOM 2198 N N . ASN A 1 290 ? 19.578 -12.748 -2.336 1.00 36.38 290 ASN A N 1
ATOM 2199 C CA . ASN A 1 290 ? 19.716 -14.171 -2.037 1.00 36.38 290 ASN A CA 1
ATOM 2200 C C . ASN A 1 290 ? 21.206 -14.552 -2.033 1.00 36.38 290 ASN A C 1
ATOM 2202 O O . ASN A 1 290 ? 21.905 -14.306 -3.020 1.00 36.38 290 ASN A O 1
ATOM 2206 N N . GLY A 1 291 ? 21.655 -15.154 -0.932 1.00 35.81 291 GLY A N 1
ATOM 2207 C CA . GLY A 1 291 ? 22.963 -15.772 -0.738 1.00 35.81 291 GLY A CA 1
ATOM 2208 C C . GLY A 1 291 ? 22.830 -16.912 0.254 1.00 35.81 291 GLY A C 1
ATOM 2209 O O . GLY A 1 291 ? 22.274 -16.651 1.344 1.00 35.81 291 GLY A O 1
#

Sequence (291 aa):
MRDFAARLSLRSGRFQTLLLTIIAVSFLSAPAQTLAHKTTVSSSQPAQTEGTDELLPPSKFVLQSAMQVNLTKRFARLPLHKGFYNGQSVWYVLTDVSDQGLAQQLGLNFAPKLSNASNGCPGCVQELPIPANILSASRVDFKGSPDFSPTRVVVPGPTGFPLLTARPGARAGLFYTPYVQVGRQAGTISRIVYNAPIVATGDGPFDVVTHANTHDRVLAIDTVNMTVDLLFIQAFSAGKEVIYLSFDSSSEEAAVLERSTFTPVLELLSFPNGAFRRDGTRAAIFAFANG

Secondary structure (DSSP, 8-state):
--------------------------PPP---------------PPP---PPPPB--GGG-SSTT--EEETTTTEEEEE-EEEEETTEEEEE---EES-HHHHHHHT-EE-GGGGGTTTT-GGGSEE--S-SSGGG-S--B-S--EE--SPPEEEEETTEEEEEEEE-SEEE-TT--SEEEEEEETTEEEEEEEE--EEEESSS---SSS-TTB-TTEEEEETTTTEEEEEPEEEEETTEEEEE---EESSHHHHHHHT-EE-GGGGGS---TTS--SS-SPPPP------

pLDDT: mean 80.64, std 24.27, range [28.17, 98.88]